Protein AF-A0A847D882-F1 (afdb_monomer)

Secondary structure (DSSP, 8-state):
----------------------EEEEEEEEEEETTEEEEEEPSSEE--TT-EEEEEEEPTTS-EEEEEEEEEEEEETTEEEEEEEEESS---TT-EEEEEESSPEE-----------------S----HHHHHHHHHHHHH-SSHHHHHHHHHHHHHHSTT-HHHHHHHHHHHHHHTTS-TT-HHHHHHHHHHHHHHHHT--TTHHHHHHHHHHH-S-HHHHHHHHHHHHH--

Foldseek 3Di:
DDDDDDDPDPPPPPPPPPPLPFDKWKWWFADADPLKTKTQTDDQWEADFQWKKWWWDADPVGDTDTFAIWTFHDDDQRITITHGDTGNDRDDGGIMMIIGHSDIDGRDDPDDDDDDDDDDDDDDDDDPCVSNVVCLLCQCVDPDLQSLLVSLVVCCVPVQLPPVLLVSLLVSLVVQLADDLVDPSSLNSNLSSLSSNLRNLDLVCLVVLVVSLVRGPHPSNNVSSVVSSVSND

Radius of gyration: 27.68 Å; Cα contacts (8 Å, |Δi|>4): 397; chains: 1; bounding box: 75×54×97 Å

Solvent-accessible surface area (backbone atoms only — not comparable to full-atom values): 13114 Å² total; per-residue (Å²): 143,83,86,83,81,82,80,80,81,78,82,76,81,78,76,80,77,76,78,77,66,62,42,78,41,47,28,33,26,70,40,68,56,96,72,24,37,30,30,42,45,48,81,66,52,24,69,45,69,69,26,43,33,37,39,34,48,73,45,99,89,67,51,71,43,80,30,34,36,24,33,27,69,42,68,60,71,53,36,36,32,26,40,70,72,47,68,83,53,83,83,56,65,74,26,47,29,42,31,52,18,74,67,60,39,72,56,72,77,83,75,91,74,90,85,90,80,93,78,82,93,73,82,84,88,78,77,78,54,70,68,59,50,53,53,36,53,50,22,47,69,39,89,48,34,61,49,18,28,52,22,29,54,50,42,47,70,75,48,61,42,36,64,70,62,26,51,51,30,50,58,49,32,70,76,41,56,79,52,63,70,85,40,68,46,43,41,48,21,43,27,36,26,29,48,33,44,30,52,30,64,49,53,82,50,30,67,53,28,50,51,48,37,72,65,33,88,32,70,64,39,22,52,34,16,49,54,24,31,67,66,34,119

Structure (mmCIF, N/CA/C/O backbone):
data_AF-A0A847D882-F1
#
_entry.id   AF-A0A847D882-F1
#
loop_
_atom_site.group_PDB
_atom_site.id
_atom_site.type_symbol
_atom_site.label_atom_id
_atom_site.label_alt_id
_atom_site.label_comp_id
_atom_site.label_asym_id
_atom_site.label_entity_id
_atom_site.label_seq_id
_atom_site.pdbx_PDB_ins_code
_atom_site.Cartn_x
_atom_site.Cartn_y
_atom_site.Cartn_z
_atom_site.occupancy
_atom_site.B_iso_or_equiv
_atom_site.auth_seq_id
_atom_site.auth_comp_id
_atom_site.auth_asym_id
_atom_site.auth_atom_id
_atom_site.pdbx_PDB_model_num
ATOM 1 N N . MET A 1 1 ? 53.212 -37.273 -72.648 1.00 48.16 1 MET A N 1
ATOM 2 C CA . MET A 1 1 ? 53.705 -36.978 -71.283 1.00 48.16 1 MET A CA 1
ATOM 3 C C . MET A 1 1 ? 53.492 -35.506 -70.965 1.00 48.16 1 MET A C 1
ATOM 5 O O . MET A 1 1 ? 54.121 -34.687 -71.619 1.00 48.16 1 MET A O 1
ATOM 9 N N . LYS A 1 2 ? 52.621 -35.209 -69.989 1.00 42.31 2 LYS A N 1
ATOM 10 C CA . LYS A 1 2 ? 52.715 -34.164 -68.941 1.00 42.31 2 LYS A CA 1
ATOM 11 C C . LYS A 1 2 ? 51.296 -33.817 -68.470 1.00 42.31 2 LYS A C 1
ATOM 13 O O . LYS A 1 2 ? 50.580 -33.050 -69.098 1.00 42.31 2 LYS A O 1
ATOM 18 N N . SER A 1 3 ? 50.892 -34.474 -67.386 1.00 44.12 3 SER A N 1
ATOM 19 C CA . SER A 1 3 ? 49.630 -34.276 -66.674 1.00 44.12 3 SER A CA 1
ATOM 20 C C . SER A 1 3 ? 49.670 -32.970 -65.876 1.00 44.12 3 SER A C 1
ATOM 22 O O . SER A 1 3 ? 50.481 -32.844 -64.955 1.00 44.12 3 SER A O 1
ATOM 24 N N . LEU A 1 4 ? 48.792 -32.025 -66.203 1.00 49.50 4 LEU A N 1
ATOM 25 C CA . LEU A 1 4 ? 48.602 -30.788 -65.452 1.00 49.50 4 LEU A CA 1
ATOM 26 C C . LEU A 1 4 ? 47.596 -31.061 -64.324 1.00 49.50 4 LEU A C 1
ATOM 28 O O . LEU A 1 4 ? 46.397 -31.187 -64.556 1.00 49.50 4 LEU A O 1
ATOM 32 N N . LYS A 1 5 ? 48.102 -31.246 -63.102 1.00 54.62 5 LYS A N 1
ATOM 33 C CA . LYS A 1 5 ? 47.276 -31.427 -61.904 1.00 54.62 5 LYS A CA 1
ATOM 34 C C . LYS A 1 5 ? 46.703 -30.065 -61.508 1.00 54.62 5 LYS A C 1
ATOM 36 O O . LYS A 1 5 ? 47.429 -29.216 -61.001 1.00 54.62 5 LYS A O 1
ATOM 41 N N . CYS A 1 6 ? 45.417 -29.862 -61.781 1.00 52.41 6 CYS A N 1
ATOM 42 C CA . CYS A 1 6 ? 44.669 -28.685 -61.358 1.00 52.41 6 CYS A CA 1
ATOM 43 C C . CYS A 1 6 ? 44.404 -28.792 -59.848 1.00 52.41 6 CYS A C 1
ATOM 45 O O . CYS A 1 6 ? 43.616 -29.621 -59.398 1.00 52.41 6 CYS A O 1
ATOM 47 N N . LEU A 1 7 ? 45.141 -28.003 -59.069 1.00 55.31 7 LEU A N 1
ATOM 48 C CA . LEU A 1 7 ? 45.045 -27.909 -57.617 1.00 55.31 7 LEU A CA 1
ATOM 49 C C . LEU A 1 7 ? 43.779 -27.110 -57.257 1.00 55.31 7 LEU A C 1
ATOM 51 O O . LEU A 1 7 ? 43.768 -25.886 -57.349 1.00 55.31 7 LEU A O 1
ATOM 55 N N . ILE A 1 8 ? 42.702 -27.801 -56.880 1.00 52.22 8 ILE A N 1
ATOM 56 C CA . ILE A 1 8 ? 41.490 -27.178 -56.333 1.00 52.22 8 ILE A CA 1
ATOM 57 C C . ILE A 1 8 ? 41.784 -26.811 -54.874 1.00 52.22 8 ILE A C 1
ATOM 59 O O . ILE A 1 8 ? 41.806 -27.671 -53.996 1.00 52.22 8 ILE A O 1
ATOM 63 N N . ILE A 1 9 ? 42.052 -25.530 -54.626 1.00 55.84 9 ILE A N 1
ATOM 64 C CA . ILE A 1 9 ? 42.158 -24.965 -53.278 1.00 55.84 9 ILE A CA 1
ATOM 65 C C . ILE A 1 9 ? 40.730 -24.788 -52.754 1.00 55.84 9 ILE A C 1
ATOM 67 O O . ILE A 1 9 ? 40.023 -23.855 -53.127 1.00 55.84 9 ILE A O 1
ATOM 71 N N . PHE A 1 10 ? 40.293 -25.725 -51.914 1.00 48.22 10 PHE A N 1
ATOM 72 C CA . PHE A 1 10 ? 39.041 -25.637 -51.170 1.00 48.22 10 PHE A CA 1
ATOM 73 C C . PHE A 1 10 ? 39.239 -24.613 -50.041 1.00 48.22 10 PHE A C 1
ATOM 75 O O . PHE A 1 10 ? 39.847 -24.913 -49.014 1.00 48.22 10 PHE A O 1
ATOM 82 N N . PHE A 1 11 ? 38.793 -23.374 -50.258 1.00 47.28 11 PHE A N 1
ATOM 83 C CA . PHE A 1 11 ? 38.799 -22.327 -49.235 1.00 47.28 11 PHE A CA 1
ATOM 84 C C . PHE A 1 11 ? 37.707 -22.659 -48.209 1.00 47.28 11 PHE A C 1
ATOM 86 O O . PHE A 1 11 ? 36.534 -22.328 -48.378 1.00 47.28 11 PHE A O 1
ATOM 93 N N . LEU A 1 12 ? 38.088 -23.410 -47.177 1.00 49.41 12 LEU A N 1
ATOM 94 C CA . LEU A 1 12 ? 37.226 -23.784 -46.065 1.00 49.41 12 LEU A CA 1
ATOM 95 C C . LEU A 1 12 ? 36.987 -22.529 -45.208 1.00 49.41 12 LEU A C 1
ATOM 97 O O . LEU A 1 12 ? 37.806 -22.180 -44.360 1.00 49.41 12 LEU A O 1
ATOM 101 N N . PHE A 1 13 ? 35.891 -21.812 -45.468 1.00 48.56 13 PHE A N 1
ATOM 102 C CA . PHE A 1 13 ? 35.412 -20.737 -44.599 1.00 48.56 13 PHE A CA 1
ATOM 103 C C . PHE A 1 13 ? 35.004 -21.348 -43.254 1.00 48.56 13 PHE A C 1
ATOM 105 O O . PHE A 1 13 ? 33.888 -21.831 -43.081 1.00 48.56 13 PHE A O 1
ATOM 112 N N . PHE A 1 14 ? 35.935 -21.356 -42.301 1.00 45.00 14 PHE A N 1
ATOM 113 C CA . PHE A 1 14 ? 35.653 -21.686 -40.911 1.00 45.00 14 PHE A CA 1
ATOM 114 C C . PHE A 1 14 ? 34.941 -20.479 -40.295 1.00 45.00 14 PHE A C 1
ATOM 116 O O . PHE A 1 14 ? 35.567 -19.552 -39.782 1.00 45.00 14 PHE A O 1
ATOM 123 N N . THR A 1 15 ? 33.615 -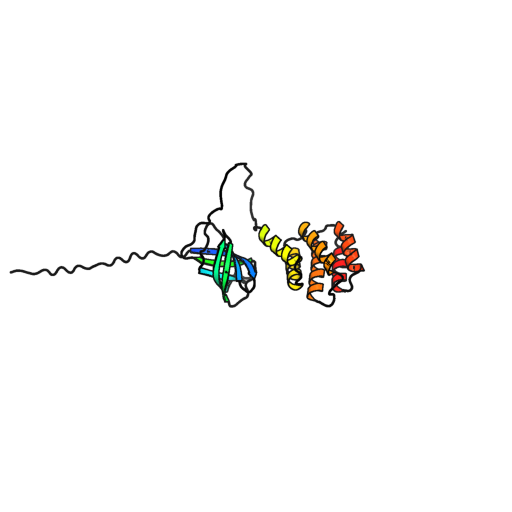20.435 -40.423 1.00 45.56 15 THR A N 1
ATOM 124 C CA . THR A 1 15 ? 32.792 -19.480 -39.682 1.00 45.56 15 THR A CA 1
ATOM 125 C C . THR A 1 15 ? 32.894 -19.841 -38.207 1.00 45.56 15 THR A C 1
ATOM 127 O O . THR A 1 15 ? 32.289 -20.810 -37.751 1.00 45.56 15 THR A O 1
ATOM 130 N N . ILE A 1 16 ? 33.699 -19.086 -37.462 1.00 58.22 16 ILE A N 1
ATOM 131 C CA . ILE A 1 16 ? 33.716 -19.142 -36.003 1.00 58.22 16 ILE A CA 1
ATOM 132 C C . ILE A 1 16 ? 32.374 -18.560 -35.549 1.00 58.22 16 ILE A C 1
ATOM 134 O O . ILE A 1 16 ? 32.215 -17.347 -35.453 1.00 58.22 16 ILE A O 1
ATOM 138 N N . SER A 1 17 ? 31.376 -19.418 -35.334 1.00 50.06 17 SER A N 1
ATOM 139 C CA . SER A 1 17 ? 30.144 -19.030 -34.653 1.00 50.06 17 SER A CA 1
ATOM 140 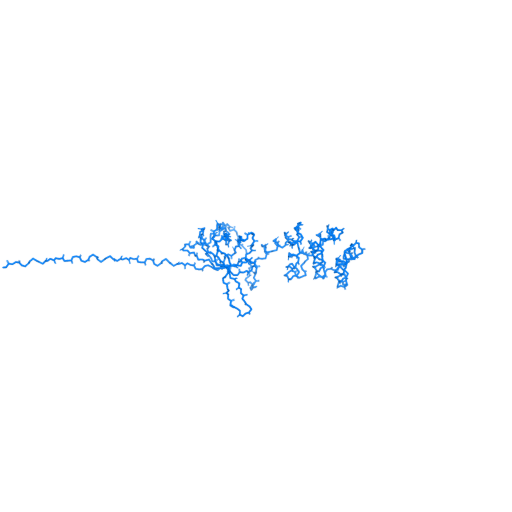C C . SER A 1 17 ? 30.495 -18.722 -33.201 1.00 50.06 17 SER A C 1
ATOM 142 O O . SER A 1 17 ? 30.599 -19.622 -32.370 1.00 50.06 17 SER A O 1
ATOM 144 N N . THR A 1 18 ? 30.704 -17.447 -32.881 1.00 53.31 18 THR A N 1
ATOM 145 C CA . THR A 1 18 ? 30.668 -16.988 -31.495 1.00 53.31 18 THR A CA 1
ATOM 146 C C . THR A 1 18 ? 29.226 -17.129 -31.029 1.00 53.31 18 THR A C 1
ATOM 148 O O . THR A 1 18 ? 28.364 -16.349 -31.433 1.00 53.31 18 THR A O 1
ATOM 151 N N . ALA A 1 19 ? 28.935 -18.167 -30.246 1.00 54.09 19 ALA A N 1
ATOM 152 C CA . ALA A 1 19 ? 27.651 -18.283 -29.577 1.00 54.09 19 ALA A CA 1
ATOM 153 C C . ALA A 1 19 ? 27.515 -17.086 -28.625 1.00 54.09 19 ALA A C 1
ATOM 155 O O . ALA A 1 19 ? 28.165 -17.039 -27.583 1.00 54.09 19 ALA A O 1
ATOM 156 N N . VAL A 1 20 ? 26.721 -16.091 -29.024 1.00 52.94 20 VAL A N 1
ATOM 157 C CA . VAL A 1 20 ? 26.307 -14.995 -28.148 1.00 52.94 20 VAL A CA 1
ATOM 158 C C . VAL A 1 20 ? 25.404 -15.631 -27.099 1.00 52.94 20 VAL A C 1
ATOM 160 O O . VAL A 1 20 ? 24.266 -16.002 -27.383 1.00 52.94 20 VAL A O 1
ATOM 163 N N . THR A 1 21 ? 25.935 -15.867 -25.902 1.00 59.31 21 THR A N 1
ATOM 164 C CA . THR A 1 21 ? 25.141 -16.392 -24.793 1.00 59.31 21 THR A CA 1
ATOM 165 C C . THR A 1 21 ? 24.287 -15.254 -24.256 1.00 59.31 21 THR A C 1
ATOM 167 O O . THR A 1 21 ? 24.739 -14.495 -23.401 1.00 59.31 21 THR A O 1
ATOM 170 N N . ALA A 1 22 ? 23.067 -15.116 -24.775 1.00 73.69 22 ALA A N 1
ATOM 171 C CA . ALA A 1 22 ? 22.067 -14.250 -24.169 1.00 73.69 22 ALA A CA 1
ATOM 172 C C . ALA A 1 22 ? 21.871 -14.683 -22.708 1.00 73.69 22 ALA A C 1
ATOM 174 O O . ALA A 1 22 ? 21.531 -15.835 -22.424 1.00 73.69 22 ALA A O 1
ATOM 175 N N . ALA A 1 23 ? 22.135 -13.775 -21.776 1.00 85.19 23 ALA A N 1
ATOM 176 C CA . ALA A 1 23 ? 21.928 -14.008 -20.363 1.00 85.19 23 ALA A CA 1
ATOM 177 C C . ALA A 1 23 ? 20.490 -13.649 -19.996 1.00 85.19 23 ALA A C 1
ATOM 179 O O . ALA A 1 23 ? 19.997 -12.567 -20.324 1.00 85.19 23 ALA A O 1
ATOM 180 N N . GLN A 1 24 ? 19.829 -14.553 -19.277 1.00 91.69 24 GLN A N 1
ATOM 181 C CA . GLN A 1 24 ? 18.553 -14.258 -18.641 1.00 91.69 24 GLN A CA 1
ATOM 182 C C . GLN A 1 24 ? 18.807 -13.759 -17.223 1.00 91.69 24 GLN A C 1
ATOM 184 O O . GLN A 1 24 ? 19.308 -14.496 -16.373 1.00 91.69 24 GLN A O 1
ATOM 189 N N . LEU A 1 25 ? 18.456 -12.503 -16.971 1.00 93.06 25 LEU A N 1
ATOM 190 C CA . LEU A 1 25 ? 18.499 -11.910 -15.640 1.00 93.06 25 LEU A CA 1
ATOM 191 C C . LEU A 1 25 ? 17.099 -11.980 -15.037 1.00 93.06 25 LEU A C 1
ATOM 193 O O . LEU A 1 25 ? 16.108 -11.727 -15.718 1.00 93.06 25 LEU A O 1
ATOM 197 N N . SER A 1 26 ? 17.006 -12.334 -13.761 1.00 94.25 26 SER A N 1
ATOM 198 C CA . SER A 1 26 ? 15.736 -12.295 -13.033 1.00 94.25 26 SER A CA 1
ATOM 199 C C . SER A 1 26 ? 15.617 -10.986 -12.266 1.00 94.25 26 SER A C 1
ATOM 201 O O . SER A 1 26 ? 16.618 -10.352 -11.937 1.00 94.25 26 SER A O 1
ATOM 203 N N . GLY A 1 27 ? 14.391 -10.569 -11.995 1.00 94.56 27 GLY A N 1
ATOM 204 C CA . GLY A 1 27 ? 14.126 -9.430 -11.140 1.00 94.56 27 GLY A CA 1
ATOM 205 C C . GLY A 1 27 ? 12.687 -9.389 -10.658 1.00 94.56 27 GLY A C 1
ATOM 206 O O . GLY A 1 27 ? 11.858 -10.239 -10.993 1.00 94.56 27 GLY A O 1
ATOM 207 N N . THR A 1 28 ? 12.390 -8.360 -9.875 1.00 93.06 28 THR A N 1
ATOM 208 C CA . THR A 1 28 ? 11.054 -8.103 -9.334 1.00 93.06 28 THR A CA 1
ATOM 209 C C . THR A 1 28 ? 10.626 -6.674 -9.635 1.00 93.06 28 THR A C 1
ATOM 211 O O . THR A 1 28 ? 11.395 -5.734 -9.423 1.00 93.06 28 THR A O 1
ATOM 214 N N . VAL A 1 29 ? 9.388 -6.496 -10.096 1.00 93.25 29 VAL A N 1
ATOM 215 C CA . VAL A 1 29 ? 8.782 -5.175 -10.308 1.00 93.25 29 VAL A CA 1
ATOM 216 C C . VAL A 1 29 ? 8.622 -4.474 -8.958 1.00 93.25 29 VAL A C 1
ATOM 218 O O . VAL A 1 29 ? 7.884 -4.937 -8.090 1.00 93.25 29 VAL A O 1
ATOM 221 N N . THR A 1 30 ? 9.297 -3.345 -8.768 1.00 80.75 30 THR A N 1
ATOM 222 C CA . THR A 1 30 ? 9.257 -2.551 -7.531 1.00 80.75 30 THR A CA 1
ATOM 223 C C . THR A 1 30 ? 8.360 -1.328 -7.646 1.00 80.75 30 THR A C 1
ATOM 225 O O . THR A 1 30 ? 7.783 -0.910 -6.647 1.00 80.75 30 THR A O 1
ATOM 228 N N . ASN A 1 31 ? 8.185 -0.775 -8.848 1.00 79.44 31 ASN A N 1
ATOM 229 C CA . ASN A 1 31 ? 7.300 0.360 -9.088 1.00 79.44 31 ASN A CA 1
ATOM 230 C C . ASN A 1 31 ? 6.595 0.237 -10.441 1.00 79.44 31 ASN A C 1
ATOM 232 O O . ASN A 1 31 ? 7.142 -0.352 -11.370 1.00 79.44 31 ASN A O 1
ATOM 236 N N . VAL A 1 32 ? 5.397 0.815 -10.531 1.00 87.75 32 VAL A N 1
ATOM 237 C CA . VAL A 1 32 ? 4.621 0.930 -11.766 1.00 87.75 32 VAL A CA 1
ATOM 238 C C . VAL A 1 32 ? 4.045 2.342 -11.847 1.00 87.75 32 VAL A C 1
ATOM 240 O O . VAL A 1 32 ? 3.336 2.771 -10.934 1.00 87.75 32 VAL A O 1
ATOM 243 N N . SER A 1 33 ? 4.302 3.046 -12.948 1.00 83.88 33 SER A N 1
ATOM 244 C CA . SER A 1 33 ? 3.775 4.386 -13.220 1.00 83.88 33 SER A CA 1
ATOM 245 C C . SER A 1 33 ? 3.439 4.512 -14.700 1.00 83.88 33 SER A C 1
ATOM 247 O O . SER A 1 33 ? 4.318 4.381 -15.537 1.00 83.88 33 SER A O 1
ATOM 249 N N . ASN A 1 34 ? 2.171 4.761 -15.044 1.00 87.12 34 ASN A N 1
ATOM 250 C CA . ASN A 1 34 ? 1.723 4.876 -16.442 1.00 87.12 34 ASN A CA 1
ATOM 251 C C . ASN A 1 34 ? 2.170 3.702 -17.343 1.00 87.12 34 ASN A C 1
ATOM 253 O O . ASN A 1 34 ? 2.535 3.919 -18.490 1.00 87.12 34 ASN A O 1
ATOM 257 N N . LEU A 1 35 ? 2.131 2.469 -16.818 1.00 83.50 35 LEU A N 1
ATOM 258 C CA . LEU A 1 35 ? 2.644 1.233 -17.442 1.00 83.50 35 LEU A CA 1
ATOM 259 C C . LEU A 1 35 ? 4.169 1.119 -17.544 1.00 83.50 35 LEU A C 1
ATOM 261 O O . LEU A 1 35 ? 4.646 0.014 -17.791 1.00 83.50 35 LEU A O 1
ATOM 265 N N . ASP A 1 36 ? 4.930 2.182 -17.298 1.00 88.50 36 ASP A N 1
ATOM 266 C CA . ASP A 1 36 ? 6.370 2.070 -17.090 1.00 88.50 36 ASP A CA 1
ATOM 267 C C . ASP A 1 36 ? 6.639 1.357 -15.767 1.00 88.50 36 ASP A C 1
ATOM 269 O O . ASP A 1 36 ? 5.879 1.481 -14.796 1.00 88.50 36 ASP A O 1
ATOM 273 N N . VAL A 1 37 ? 7.730 0.601 -15.730 1.00 93.12 37 VAL A N 1
ATOM 274 C CA . VAL A 1 37 ? 8.091 -0.209 -14.574 1.00 93.12 37 VAL A CA 1
ATOM 275 C C . VAL A 1 37 ? 9.503 0.085 -14.110 1.00 93.12 37 VAL A C 1
ATOM 277 O O . VAL A 1 37 ? 10.419 0.314 -14.900 1.00 93.12 37 VAL A O 1
ATOM 280 N N . THR A 1 38 ? 9.680 0.003 -12.800 1.00 91.06 38 THR A N 1
ATOM 281 C CA . THR A 1 38 ? 10.994 -0.083 -12.173 1.00 91.06 38 THR A CA 1
ATOM 282 C C . THR A 1 38 ? 11.164 -1.496 -11.650 1.00 91.06 38 THR A C 1
ATOM 284 O O . THR A 1 38 ? 10.258 -2.047 -11.024 1.00 91.06 38 THR A O 1
ATOM 287 N N . ILE A 1 39 ? 12.324 -2.084 -11.906 1.00 94.88 39 ILE A N 1
ATOM 288 C CA . ILE A 1 39 ? 12.661 -3.465 -11.589 1.00 94.88 39 ILE A CA 1
ATOM 289 C C . ILE A 1 39 ? 13.913 -3.471 -10.725 1.00 94.88 39 ILE A C 1
ATOM 291 O O . ILE A 1 39 ? 14.898 -2.806 -11.049 1.00 94.88 39 ILE A O 1
ATOM 295 N N . LYS A 1 40 ? 13.896 -4.270 -9.662 1.00 92.94 40 LYS A N 1
ATOM 296 C CA . LYS A 1 40 ? 15.113 -4.673 -8.961 1.00 92.94 40 LYS A CA 1
ATOM 297 C C . LYS A 1 40 ? 15.624 -5.957 -9.601 1.00 92.94 40 LYS A C 1
ATOM 299 O O . LYS A 1 40 ? 14.912 -6.956 -9.599 1.00 92.94 40 LYS A O 1
ATOM 304 N N . VAL A 1 41 ? 16.817 -5.895 -10.176 1.00 92.31 41 VAL A N 1
ATOM 305 C CA . VAL A 1 41 ? 17.502 -7.010 -10.836 1.00 92.31 41 VAL A CA 1
ATOM 306 C C . VAL A 1 41 ? 18.236 -7.833 -9.779 1.00 92.31 41 VAL A C 1
ATOM 308 O O . VAL A 1 41 ? 18.924 -7.279 -8.916 1.00 92.31 41 VAL A O 1
ATOM 311 N N . ASP A 1 42 ? 18.079 -9.150 -9.844 1.00 89.44 42 ASP A N 1
ATOM 312 C CA . ASP A 1 42 ? 18.711 -10.103 -8.943 1.00 89.44 42 ASP A CA 1
ATOM 313 C C . ASP A 1 42 ? 20.090 -10.537 -9.467 1.00 89.44 42 ASP A C 1
ATOM 315 O O . ASP A 1 42 ? 20.328 -10.634 -10.672 1.00 89.44 42 ASP A O 1
ATOM 319 N N . GLY A 1 43 ? 21.002 -10.863 -8.548 1.00 87.44 43 GLY A N 1
ATOM 320 C CA . GLY A 1 43 ? 22.343 -11.353 -8.876 1.00 87.44 43 GLY A CA 1
ATOM 321 C C . GLY A 1 43 ? 23.399 -10.254 -9.043 1.00 87.44 43 GLY A C 1
ATOM 322 O O . GLY A 1 43 ? 23.221 -9.114 -8.624 1.00 87.44 43 GLY A O 1
ATOM 323 N N . GLY A 1 44 ? 24.558 -10.634 -9.593 1.00 84.62 44 GLY A N 1
ATOM 324 C CA . GLY A 1 44 ? 25.722 -9.746 -9.758 1.00 84.62 44 GLY A CA 1
ATOM 325 C C . GLY A 1 44 ? 25.834 -9.083 -11.133 1.00 84.62 44 GLY A C 1
ATOM 326 O O . GLY A 1 44 ? 26.779 -8.331 -11.375 1.00 84.62 44 GLY A O 1
ATOM 327 N N . LEU A 1 45 ? 24.898 -9.380 -12.034 1.00 89.38 45 LEU A N 1
ATOM 328 C CA . LEU A 1 45 ? 24.853 -8.855 -13.392 1.00 89.38 45 LEU A CA 1
ATOM 329 C C . LEU A 1 45 ? 23.701 -7.863 -13.531 1.00 89.38 45 LEU A C 1
ATOM 331 O O . LEU A 1 45 ? 22.648 -8.030 -12.919 1.00 89.38 45 LEU A O 1
ATOM 335 N N . VAL A 1 46 ? 23.906 -6.841 -14.352 1.00 92.81 46 VAL A N 1
ATOM 336 C CA . VAL A 1 46 ? 22.924 -5.800 -14.642 1.00 92.81 46 VAL A CA 1
ATOM 337 C C . VAL A 1 46 ? 22.675 -5.739 -16.150 1.00 92.81 46 VAL A C 1
ATOM 339 O O . VAL A 1 46 ? 23.606 -5.973 -16.928 1.00 92.81 46 VAL A O 1
ATOM 342 N N . PRO A 1 47 ? 21.437 -5.451 -16.581 1.00 95.06 47 PRO A N 1
ATOM 343 C CA . PRO A 1 47 ? 21.125 -5.299 -17.994 1.00 95.06 47 PRO A CA 1
ATOM 344 C C . PRO A 1 47 ? 21.739 -4.016 -18.555 1.00 95.06 47 PRO A C 1
ATOM 346 O O . PRO A 1 47 ? 22.248 -3.163 -17.821 1.00 95.06 47 PRO A O 1
ATOM 349 N N . VAL A 1 48 ? 21.631 -3.847 -19.866 1.00 94.12 48 VAL A N 1
ATOM 350 C CA . VAL A 1 48 ? 21.963 -2.613 -20.572 1.00 94.12 48 VAL A CA 1
ATOM 351 C C . VAL A 1 48 ? 20.704 -1.962 -21.140 1.00 94.12 48 VAL A C 1
ATOM 353 O O . VAL A 1 48 ? 19.651 -2.580 -21.302 1.00 94.12 48 VAL A O 1
ATOM 356 N N . LYS A 1 49 ? 20.797 -0.663 -21.433 1.00 93.94 49 LYS A N 1
ATOM 357 C CA . LYS A 1 49 ? 19.720 0.064 -22.109 1.00 93.94 49 LYS A CA 1
ATOM 358 C C . LYS A 1 49 ? 19.423 -0.590 -23.463 1.00 93.94 49 LYS A C 1
ATOM 360 O O . LYS A 1 49 ? 20.338 -0.795 -24.253 1.00 93.94 49 LYS A O 1
ATOM 365 N N . GLY A 1 50 ? 18.146 -0.833 -23.742 1.00 91.94 50 GLY A N 1
ATOM 366 C CA . GLY A 1 50 ? 17.674 -1.509 -24.952 1.00 91.94 50 GLY A CA 1
ATOM 367 C C . GLY A 1 50 ? 17.334 -2.987 -24.754 1.00 91.94 50 GLY A C 1
ATOM 368 O O . GLY A 1 50 ? 16.648 -3.546 -25.607 1.00 91.94 50 GLY A O 1
ATOM 369 N N . ASP A 1 51 ? 17.739 -3.596 -23.635 1.00 96.00 51 ASP A N 1
ATOM 370 C CA . ASP A 1 51 ? 17.375 -4.979 -23.321 1.00 96.00 51 ASP A CA 1
ATOM 371 C C . ASP A 1 51 ? 15.857 -5.149 -23.186 1.00 96.00 51 ASP A C 1
ATOM 373 O O . ASP A 1 51 ? 15.125 -4.216 -22.835 1.00 96.00 51 ASP A O 1
ATOM 377 N N . THR A 1 52 ? 15.381 -6.364 -23.460 1.00 96.00 52 THR A N 1
ATOM 378 C CA . THR A 1 52 ? 13.952 -6.687 -23.380 1.00 96.00 52 THR A CA 1
ATOM 379 C C . THR A 1 52 ? 13.619 -7.272 -22.018 1.00 96.00 52 THR A C 1
ATOM 381 O O . THR A 1 52 ? 14.275 -8.200 -21.551 1.00 96.00 52 THR A O 1
ATOM 384 N N . LEU A 1 53 ? 12.567 -6.746 -21.407 1.00 96.75 53 LEU A N 1
ATOM 385 C CA . LEU A 1 53 ? 11.987 -7.199 -20.155 1.00 96.75 53 LEU A CA 1
ATOM 386 C C . LEU A 1 53 ? 10.637 -7.861 -20.423 1.00 96.75 53 LEU A C 1
ATOM 388 O O . LEU A 1 53 ? 9.790 -7.279 -21.092 1.00 96.75 53 LEU A O 1
ATOM 392 N N . GLU A 1 54 ? 10.399 -9.015 -19.818 1.00 96.62 54 GLU A N 1
ATOM 393 C CA . GLU A 1 54 ? 9.101 -9.678 -19.777 1.00 96.62 54 GLU A CA 1
ATOM 394 C C . GLU A 1 54 ? 8.616 -9.787 -18.327 1.00 96.62 54 GLU A C 1
ATOM 396 O O . GLU A 1 54 ? 9.388 -10.139 -17.430 1.00 96.62 54 GLU A O 1
ATOM 401 N N . ILE A 1 55 ? 7.348 -9.452 -18.079 1.00 95.31 55 ILE A N 1
ATOM 402 C CA . ILE A 1 55 ? 6.744 -9.495 -16.738 1.00 95.31 55 ILE A CA 1
ATOM 403 C C . ILE A 1 55 ? 5.717 -10.617 -16.692 1.00 95.31 55 ILE A C 1
ATOM 405 O O . ILE A 1 55 ? 4.928 -10.787 -17.622 1.00 95.31 55 ILE A O 1
ATOM 409 N N . PHE A 1 56 ? 5.705 -11.352 -15.582 1.00 91.06 56 PHE A N 1
ATOM 410 C CA . PHE A 1 56 ? 4.864 -12.524 -15.397 1.00 91.06 56 PHE A CA 1
ATOM 411 C C . PHE A 1 56 ? 3.872 -12.345 -14.247 1.00 91.06 56 PHE A C 1
ATOM 413 O O . PHE A 1 56 ? 4.189 -11.809 -13.182 1.00 91.06 56 PHE A O 1
ATOM 420 N N . PHE A 1 57 ? 2.666 -12.863 -14.451 1.00 84.06 57 PHE A N 1
ATOM 421 C CA . PHE A 1 57 ? 1.665 -13.080 -13.418 1.00 84.06 57 PHE A CA 1
ATOM 422 C C . PHE A 1 57 ? 1.691 -14.543 -12.975 1.00 84.06 57 PHE A C 1
ATOM 424 O O . PHE A 1 57 ? 1.612 -15.435 -13.815 1.00 84.06 57 PHE A O 1
ATOM 431 N N . THR A 1 58 ? 1.786 -14.787 -11.668 1.00 83.94 58 THR A N 1
ATOM 432 C CA . THR A 1 58 ? 1.769 -16.143 -11.105 1.00 83.94 58 THR A CA 1
ATOM 433 C C . THR A 1 58 ? 0.352 -16.529 -10.693 1.00 83.94 58 THR A C 1
ATOM 435 O O . THR A 1 58 ? -0.286 -15.830 -9.902 1.00 83.94 5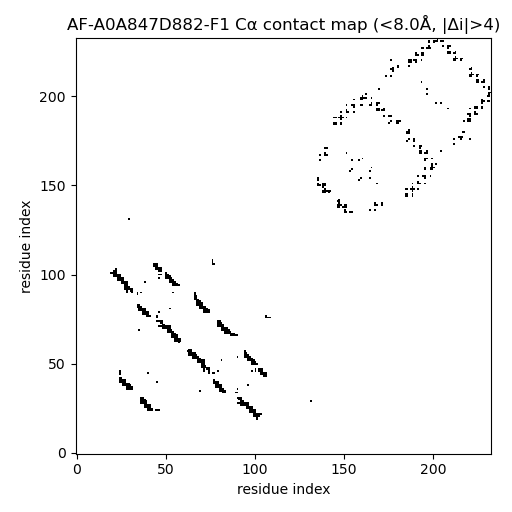8 THR A O 1
ATOM 438 N N . LEU A 1 59 ? -0.136 -17.641 -11.234 1.00 77.25 59 LEU A N 1
ATOM 439 C CA . LEU A 1 59 ? -1.423 -18.240 -10.907 1.00 77.25 59 LEU A CA 1
ATOM 440 C C . LEU A 1 59 ? -1.347 -19.021 -9.577 1.00 77.25 59 LEU A C 1
ATOM 442 O O . LEU A 1 59 ? -0.256 -19.386 -9.135 1.00 77.25 59 LEU A O 1
ATOM 446 N N . PRO A 1 60 ? -2.484 -19.286 -8.901 1.00 74.62 60 PRO A N 1
ATOM 447 C CA . PRO A 1 60 ? -2.500 -20.022 -7.631 1.00 74.62 60 PRO A CA 1
ATOM 448 C C . PRO A 1 60 ? -1.930 -21.448 -7.696 1.00 74.62 60 PRO A C 1
ATOM 450 O O . PRO A 1 60 ? -1.524 -21.984 -6.668 1.00 74.62 60 PRO A O 1
ATOM 453 N N . ASP A 1 61 ? -1.913 -22.059 -8.879 1.00 87.44 61 ASP A N 1
ATOM 454 C CA . ASP A 1 61 ? -1.309 -23.368 -9.162 1.00 87.44 61 ASP A CA 1
ATOM 455 C C . ASP A 1 61 ? 0.214 -23.301 -9.395 1.00 87.44 61 ASP A C 1
ATOM 457 O O . ASP A 1 61 ? 0.867 -24.337 -9.514 1.00 87.44 61 ASP A O 1
ATOM 461 N N . GLY A 1 62 ? 0.791 -22.094 -9.405 1.00 81.25 62 GLY A N 1
ATOM 462 C CA . GLY A 1 62 ? 2.212 -21.836 -9.612 1.00 81.25 62 GLY A CA 1
ATOM 463 C C . GLY A 1 62 ? 2.610 -21.577 -11.067 1.00 81.25 62 GLY A C 1
ATOM 464 O O . GLY A 1 62 ? 3.771 -21.237 -11.312 1.00 81.25 62 GLY A O 1
ATOM 465 N N . GLU A 1 63 ? 1.693 -21.681 -12.033 1.00 82.38 63 GLU A N 1
ATOM 466 C CA . GLU A 1 63 ? 1.991 -21.349 -13.428 1.00 82.38 63 GLU A CA 1
ATOM 467 C C . GLU A 1 63 ? 2.230 -19.842 -13.609 1.00 82.38 63 GLU A C 1
ATOM 469 O O . GLU A 1 63 ? 1.716 -19.006 -12.864 1.00 82.38 63 GLU A O 1
ATOM 474 N N . SER A 1 64 ? 3.052 -19.473 -14.594 1.00 86.19 64 SER A N 1
ATOM 475 C CA . SER A 1 64 ? 3.392 -18.075 -14.886 1.00 86.19 64 SER A CA 1
ATOM 476 C C . SER A 1 64 ? 2.906 -17.679 -16.276 1.00 86.19 64 SER A C 1
ATOM 478 O O . SER A 1 64 ? 3.283 -18.305 -17.263 1.00 86.19 64 SER A O 1
ATOM 480 N N . LEU A 1 65 ? 2.118 -16.608 -16.358 1.00 83.50 65 LEU A N 1
ATOM 481 C CA . LEU A 1 65 ? 1.618 -16.036 -17.606 1.00 83.50 65 LEU A CA 1
ATOM 482 C C . LEU A 1 65 ? 2.352 -14.730 -17.920 1.00 83.50 65 LEU A C 1
ATOM 484 O O . LEU A 1 65 ? 2.376 -13.831 -17.080 1.00 83.50 65 LEU A O 1
ATOM 488 N N . SER A 1 66 ? 2.911 -14.603 -19.124 1.00 91.81 66 SER A N 1
ATOM 489 C CA . SER A 1 66 ? 3.464 -13.330 -19.598 1.00 91.81 66 SER A CA 1
ATOM 490 C C . SER A 1 66 ? 2.350 -12.302 -19.800 1.00 91.81 66 SER A C 1
ATOM 492 O O . SER A 1 66 ? 1.339 -12.588 -20.446 1.00 91.81 66 SER A O 1
ATOM 494 N N . ILE A 1 67 ? 2.525 -11.107 -19.233 1.00 90.38 67 ILE A N 1
ATOM 495 C CA . ILE A 1 67 ? 1.556 -10.003 -19.335 1.00 90.38 67 ILE A CA 1
ATOM 496 C C . ILE A 1 67 ? 2.013 -8.877 -20.272 1.00 90.38 67 ILE A C 1
ATOM 498 O O . ILE A 1 67 ? 1.309 -7.873 -20.422 1.00 90.38 67 ILE A O 1
ATOM 502 N N . GLY A 1 68 ? 3.184 -9.022 -20.896 1.00 92.94 68 GLY A N 1
ATOM 503 C CA . GLY A 1 68 ? 3.727 -8.042 -21.829 1.00 92.94 68 GLY A CA 1
ATOM 504 C C . GLY A 1 68 ? 5.248 -8.024 -21.904 1.00 92.94 68 GLY A C 1
ATOM 505 O O . GLY A 1 68 ? 5.947 -8.725 -21.172 1.00 92.94 68 GLY A O 1
ATOM 506 N N . THR A 1 69 ? 5.744 -7.148 -22.771 1.00 95.12 69 THR A N 1
ATOM 507 C CA . THR A 1 69 ? 7.151 -6.824 -22.948 1.00 95.12 69 THR A CA 1
ATOM 508 C C . THR A 1 69 ? 7.406 -5.328 -22.759 1.00 95.12 69 THR A C 1
ATOM 510 O O . THR A 1 69 ? 6.614 -4.462 -23.143 1.00 95.12 69 THR A O 1
ATOM 513 N N . TRP A 1 70 ? 8.556 -5.022 -22.174 1.00 97.12 70 TRP A N 1
ATOM 514 C CA . TRP A 1 70 ? 9.073 -3.683 -21.927 1.00 97.12 70 TRP A CA 1
ATOM 515 C C . TRP A 1 70 ? 10.509 -3.590 -22.448 1.00 97.12 70 TRP A C 1
ATOM 517 O O . TRP A 1 70 ? 11.187 -4.602 -22.622 1.00 97.12 70 TRP A O 1
ATOM 527 N N . VAL A 1 71 ? 10.991 -2.372 -22.679 1.00 97.19 71 VAL A N 1
ATOM 528 C CA . VAL A 1 71 ? 12.380 -2.102 -23.079 1.00 97.19 71 VAL A CA 1
ATOM 529 C C . VAL A 1 71 ? 13.075 -1.328 -21.974 1.00 97.19 71 VAL A C 1
ATOM 531 O O . VAL A 1 71 ? 12.560 -0.301 -21.530 1.00 97.19 71 VAL A O 1
ATOM 534 N N . ILE A 1 72 ? 14.252 -1.791 -21.549 1.00 97.19 72 ILE A N 1
ATOM 535 C CA . ILE A 1 72 ? 15.061 -1.108 -20.536 1.00 97.19 72 ILE A CA 1
ATOM 536 C C . ILE A 1 72 ? 15.487 0.269 -21.061 1.00 97.19 72 ILE A C 1
ATOM 538 O O . ILE A 1 72 ? 16.195 0.382 -22.063 1.00 97.19 72 ILE A O 1
ATOM 542 N N . THR A 1 73 ? 15.087 1.332 -20.367 1.00 91.50 73 THR A N 1
ATOM 543 C CA . THR A 1 73 ? 15.384 2.727 -20.724 1.00 91.50 73 THR A CA 1
ATOM 544 C C . THR A 1 73 ? 16.556 3.294 -19.929 1.00 91.50 73 THR A C 1
ATOM 546 O O . THR A 1 73 ? 17.328 4.093 -20.470 1.00 91.50 73 THR A O 1
ATOM 549 N N . GLN A 1 74 ? 16.721 2.860 -18.677 1.00 88.94 74 GLN A N 1
ATOM 550 C CA . GLN A 1 74 ? 17.771 3.314 -17.767 1.00 88.94 74 GLN A CA 1
ATOM 551 C C . GLN A 1 74 ? 18.169 2.204 -16.788 1.00 88.94 74 GLN A C 1
ATOM 553 O O . GLN A 1 74 ? 17.318 1.447 -16.330 1.00 88.94 74 GLN A O 1
ATOM 558 N N . VAL A 1 75 ? 19.454 2.138 -16.430 1.00 90.25 75 VAL A N 1
ATOM 559 C CA . VAL A 1 75 ? 19.983 1.217 -15.412 1.00 90.25 75 VAL A CA 1
ATOM 560 C C . VAL A 1 75 ? 20.874 2.000 -14.449 1.00 90.25 75 VAL A C 1
ATOM 562 O O . VAL A 1 75 ? 21.787 2.700 -14.883 1.00 90.25 75 VAL A O 1
ATOM 565 N N . THR A 1 76 ? 20.603 1.885 -13.150 1.00 83.81 76 THR A N 1
ATOM 566 C CA . THR A 1 76 ? 21.366 2.515 -12.065 1.00 83.81 76 THR A CA 1
ATOM 567 C C . THR A 1 76 ? 21.609 1.475 -10.974 1.00 83.81 76 THR A C 1
ATOM 569 O O . THR A 1 76 ? 20.704 1.141 -10.209 1.00 83.81 76 THR A O 1
ATOM 572 N N .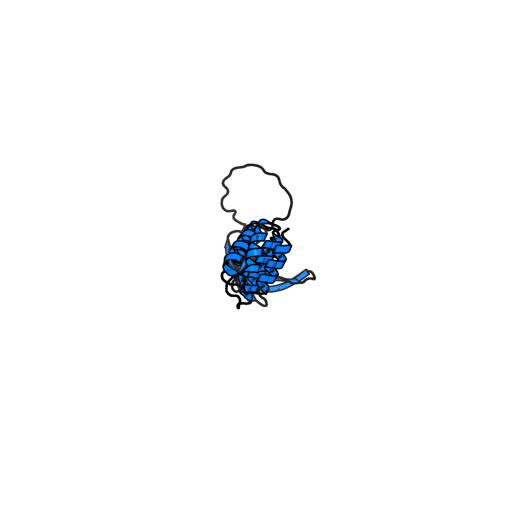 GLY A 1 77 ? 22.831 0.945 -10.890 1.00 87.00 77 GLY A N 1
ATOM 573 C CA . GLY A 1 77 ? 23.126 -0.171 -9.986 1.00 87.00 77 GLY A CA 1
ATOM 574 C C . GLY A 1 77 ? 22.289 -1.400 -10.346 1.00 87.00 77 GLY A C 1
ATOM 575 O O . GLY A 1 77 ? 22.262 -1.803 -11.503 1.00 87.00 77 GLY A O 1
ATOM 576 N N . ASN A 1 78 ? 21.577 -1.972 -9.375 1.00 91.19 78 ASN A N 1
ATOM 577 C CA . ASN A 1 78 ? 20.668 -3.106 -9.577 1.00 91.19 78 ASN A CA 1
ATOM 578 C C . ASN A 1 78 ? 19.230 -2.698 -9.932 1.00 91.19 78 ASN A C 1
ATOM 580 O O . ASN A 1 78 ? 18.337 -3.543 -9.925 1.00 91.19 78 ASN A O 1
ATOM 584 N N . ILE A 1 79 ? 18.984 -1.415 -10.191 1.00 90.00 79 ILE A N 1
ATOM 585 C CA . ILE A 1 79 ? 17.666 -0.914 -10.559 1.00 90.00 79 ILE A CA 1
ATOM 586 C C . ILE A 1 79 ? 17.643 -0.636 -12.054 1.00 90.00 79 ILE A C 1
ATOM 588 O O . ILE A 1 79 ? 18.453 0.139 -12.562 1.00 90.00 79 ILE A O 1
ATOM 592 N N . ALA A 1 80 ? 16.682 -1.233 -12.746 1.00 93.62 80 ALA A N 1
ATOM 593 C CA . ALA A 1 80 ? 16.403 -0.955 -14.144 1.00 93.62 80 ALA A CA 1
ATOM 594 C C . ALA A 1 80 ? 15.021 -0.307 -14.272 1.00 93.62 80 ALA A C 1
ATOM 596 O O . ALA A 1 80 ? 14.081 -0.680 -13.575 1.00 93.62 80 ALA A O 1
ATOM 597 N N . GLN A 1 81 ? 14.902 0.684 -15.145 1.00 91.75 81 GLN A N 1
ATOM 598 C CA . GLN A 1 81 ? 13.633 1.273 -15.556 1.00 91.75 81 GLN A CA 1
ATOM 599 C C . GLN A 1 81 ? 13.322 0.787 -16.961 1.00 91.75 81 GLN A C 1
ATOM 601 O O . GLN A 1 81 ? 14.232 0.667 -17.786 1.00 91.75 81 GLN A O 1
ATOM 606 N N . ALA A 1 82 ? 12.055 0.506 -17.231 1.00 96.75 82 ALA A N 1
ATOM 607 C CA . ALA A 1 82 ? 11.624 0.006 -18.519 1.00 96.75 82 ALA A CA 1
ATOM 608 C C . ALA A 1 82 ? 10.293 0.622 -18.936 1.00 96.75 82 ALA A C 1
ATOM 610 O O . ALA A 1 82 ? 9.392 0.791 -18.113 1.00 96.75 82 ALA A O 1
ATOM 611 N N . SER A 1 83 ? 10.172 0.908 -20.229 1.00 91.12 83 SER A N 1
ATOM 612 C CA . SER A 1 83 ? 8.947 1.438 -20.823 1.00 91.12 83 SER A CA 1
ATOM 613 C C . SER A 1 83 ? 8.238 0.389 -21.653 1.00 91.12 83 SER A C 1
ATOM 615 O O . SER A 1 83 ? 8.877 -0.485 -22.244 1.00 91.12 83 SER A O 1
ATOM 617 N N . VAL A 1 84 ? 6.908 0.457 -21.654 1.00 94.12 84 VAL A N 1
ATOM 618 C CA . VAL A 1 84 ? 6.063 -0.543 -22.312 1.00 94.12 84 VAL A CA 1
ATOM 619 C C . VAL A 1 84 ? 6.364 -0.605 -23.809 1.00 94.12 84 VAL A C 1
ATOM 621 O O . VAL A 1 84 ? 6.429 0.420 -24.489 1.00 94.12 84 VAL A O 1
ATOM 624 N N . LYS A 1 85 ? 6.560 -1.824 -24.317 1.00 91.56 85 LYS A N 1
ATOM 625 C CA . LYS A 1 85 ? 6.644 -2.111 -25.751 1.00 91.56 85 LYS A CA 1
ATOM 626 C C . LYS A 1 85 ? 5.321 -2.692 -26.231 1.00 91.56 85 LYS A C 1
ATOM 628 O O . LYS A 1 85 ? 4.701 -2.137 -27.130 1.00 91.56 85 LYS A O 1
ATOM 633 N N . GLU A 1 86 ? 4.875 -3.766 -25.588 1.00 86.56 86 GLU A N 1
ATOM 634 C CA . GLU A 1 86 ? 3.600 -4.436 -25.848 1.00 86.56 86 GLU A CA 1
ATOM 635 C C . GLU A 1 86 ? 3.043 -4.956 -24.524 1.00 86.56 86 GLU A C 1
ATOM 637 O O . GLU A 1 86 ? 3.791 -5.515 -23.730 1.00 86.56 86 GLU A O 1
ATOM 642 N N . ASN A 1 87 ? 1.748 -4.818 -24.256 1.00 90.31 87 ASN A N 1
ATOM 643 C CA . ASN A 1 87 ? 1.165 -5.383 -23.043 1.00 90.31 87 ASN A CA 1
ATOM 644 C C . ASN A 1 87 ? -0.222 -5.972 -23.281 1.00 90.31 87 ASN A C 1
ATOM 646 O O . ASN A 1 87 ? -1.041 -5.444 -24.028 1.00 90.31 87 ASN A O 1
ATOM 650 N N . THR A 1 88 ? -0.483 -7.077 -22.595 1.00 84.44 88 THR A N 1
ATOM 651 C CA . THR A 1 88 ? -1.798 -7.724 -22.521 1.00 84.44 88 THR A CA 1
ATOM 652 C C . THR A 1 88 ? -2.434 -7.526 -21.146 1.00 84.44 88 THR A C 1
ATOM 654 O O . THR A 1 88 ? -3.642 -7.701 -20.995 1.00 84.44 88 THR A O 1
ATOM 657 N N . GLY A 1 89 ? -1.643 -7.114 -20.147 1.00 78.12 89 GLY A N 1
ATOM 658 C CA . GLY A 1 89 ? -2.090 -6.817 -18.791 1.00 78.12 89 GLY A CA 1
ATOM 659 C C . GLY A 1 89 ? -1.448 -5.563 -18.197 1.00 78.12 89 GLY A C 1
ATOM 660 O O . GLY A 1 89 ? -0.569 -4.929 -18.785 1.00 78.12 89 GLY A O 1
ATOM 661 N N . ASN A 1 90 ? -1.911 -5.201 -17.000 1.00 85.31 90 ASN A N 1
ATOM 662 C CA . ASN A 1 90 ? -1.329 -4.116 -16.216 1.00 85.31 90 ASN A CA 1
ATOM 663 C C . ASN A 1 90 ? -0.288 -4.696 -15.252 1.00 85.31 90 ASN A C 1
ATOM 665 O O . ASN A 1 90 ? -0.642 -5.590 -14.475 1.00 85.31 90 ASN A O 1
ATOM 669 N N . PRO A 1 91 ? 0.960 -4.201 -15.261 1.00 90.69 91 PRO A N 1
ATOM 670 C CA . PRO A 1 91 ? 1.948 -4.644 -14.299 1.00 90.69 91 PRO A CA 1
ATOM 671 C C . PRO A 1 91 ? 1.557 -4.199 -12.887 1.00 90.69 91 PRO A C 1
ATOM 673 O O . PRO A 1 91 ? 0.951 -3.144 -12.682 1.00 90.69 91 PRO A O 1
ATOM 676 N N . VAL A 1 92 ? 1.916 -5.012 -11.901 1.00 86.56 92 VAL A N 1
ATOM 677 C CA . VAL A 1 92 ? 1.764 -4.723 -10.475 1.00 86.56 92 VAL A CA 1
ATOM 678 C C . VAL A 1 92 ? 3.071 -5.007 -9.751 1.00 86.56 92 VAL A C 1
ATOM 680 O O . VAL A 1 92 ? 3.882 -5.836 -10.164 1.00 86.56 92 VAL A O 1
ATOM 683 N N . THR A 1 93 ? 3.289 -4.298 -8.652 1.00 88.81 93 THR A N 1
ATOM 684 C CA . THR A 1 93 ? 4.483 -4.487 -7.833 1.00 88.81 93 THR A CA 1
ATOM 685 C C . THR A 1 93 ? 4.524 -5.896 -7.238 1.00 88.81 93 THR A C 1
ATOM 687 O O . THR A 1 93 ? 3.493 -6.500 -6.942 1.00 88.81 93 THR A O 1
ATOM 690 N N . GLY A 1 94 ? 5.732 -6.435 -7.084 1.00 82.44 94 GLY A N 1
ATOM 691 C CA . GLY A 1 94 ? 5.972 -7.806 -6.635 1.00 82.44 94 GLY A CA 1
ATOM 692 C C . GLY A 1 94 ? 5.920 -8.858 -7.745 1.00 82.44 94 GLY A C 1
ATOM 693 O O . GLY A 1 94 ? 6.214 -10.018 -7.474 1.00 82.44 94 GLY A O 1
ATOM 694 N N . GLN A 1 95 ? 5.579 -8.489 -8.984 1.00 88.44 95 GLN A N 1
ATOM 695 C CA . GLN A 1 95 ? 5.622 -9.428 -10.103 1.00 88.44 95 GLN A CA 1
ATOM 696 C C . GLN A 1 95 ? 7.048 -9.810 -10.478 1.00 88.44 95 GLN A C 1
ATOM 698 O O . GLN A 1 95 ? 7.967 -8.986 -10.443 1.00 88.44 95 GLN A O 1
ATOM 703 N N . ARG A 1 96 ? 7.199 -11.068 -10.896 1.00 94.00 96 ARG A N 1
ATOM 704 C CA . ARG A 1 96 ? 8.442 -11.578 -11.457 1.00 94.00 96 ARG A CA 1
ATOM 705 C C . ARG A 1 96 ? 8.691 -10.943 -12.820 1.00 94.00 96 ARG A C 1
ATOM 707 O O . ARG A 1 96 ? 7.788 -10.838 -13.648 1.00 94.00 96 ARG A O 1
ATOM 714 N N . ALA A 1 97 ? 9.940 -10.582 -13.043 1.00 95.81 97 ALA A N 1
ATOM 715 C CA . ALA A 1 97 ? 10.446 -9.999 -14.264 1.00 95.81 97 ALA A CA 1
ATOM 716 C C . ALA A 1 97 ? 11.636 -10.826 -14.769 1.00 95.81 97 ALA A C 1
ATOM 718 O O . ALA A 1 97 ? 12.470 -11.269 -13.977 1.00 95.81 97 ALA A O 1
ATOM 719 N N . VAL A 1 98 ? 11.714 -11.040 -16.079 1.00 96.69 98 VAL A N 1
ATOM 720 C CA . VAL A 1 98 ? 12.849 -11.695 -16.738 1.00 96.69 98 VAL A CA 1
ATOM 721 C C . VAL A 1 98 ? 13.378 -10.767 -17.816 1.00 96.69 98 VAL A C 1
ATOM 723 O O . VAL A 1 98 ? 12.627 -10.308 -18.671 1.00 96.69 98 VAL A O 1
ATOM 726 N N . ILE A 1 99 ? 14.672 -10.478 -17.769 1.00 96.50 99 ILE A N 1
ATOM 727 C CA . ILE A 1 99 ? 15.351 -9.611 -18.725 1.00 96.50 99 ILE A CA 1
ATOM 728 C C . ILE A 1 99 ? 16.218 -10.481 -19.624 1.00 96.50 99 ILE A C 1
ATOM 730 O O . ILE A 1 99 ? 17.038 -11.259 -19.137 1.00 96.50 99 ILE A O 1
ATOM 734 N N . SER A 1 100 ? 16.051 -10.327 -20.932 1.00 93.75 100 SER A N 1
ATOM 735 C CA . SER A 1 100 ? 16.932 -10.915 -21.936 1.00 93.75 100 SER A CA 1
ATOM 736 C C . SER A 1 100 ? 18.003 -9.895 -22.300 1.00 93.75 100 SER A C 1
ATOM 738 O O . SER A 1 100 ? 17.691 -8.872 -22.912 1.00 93.75 100 SER A O 1
ATOM 740 N N . SER A 1 101 ? 19.243 -10.168 -21.894 1.00 92.50 101 SER A N 1
ATOM 741 C CA . SER A 1 101 ? 20.397 -9.298 -22.120 1.00 92.50 101 SER A CA 1
ATOM 742 C C . SER A 1 101 ? 21.464 -10.020 -22.932 1.00 92.50 101 SER A C 1
ATOM 744 O O . SER A 1 101 ? 21.936 -11.087 -22.541 1.00 92.50 101 SER A O 1
ATOM 746 N N . GLU A 1 102 ? 21.875 -9.443 -24.058 1.00 89.00 102 GLU A N 1
ATOM 747 C CA . GLU A 1 102 ? 22.977 -9.997 -24.859 1.00 89.00 102 GLU A CA 1
ATOM 748 C C . GLU A 1 102 ? 24.348 -9.646 -24.276 1.00 89.00 102 GLU A C 1
ATOM 750 O O . GLU A 1 102 ? 25.311 -10.384 -24.464 1.00 89.00 102 GLU A O 1
ATOM 755 N N . ASN A 1 103 ? 24.432 -8.527 -23.553 1.00 88.44 103 ASN A N 1
ATOM 756 C CA . ASN A 1 103 ? 25.680 -7.980 -23.028 1.00 88.44 103 ASN A CA 1
ATOM 757 C C . ASN A 1 103 ? 25.503 -7.519 -21.571 1.00 88.44 103 ASN A C 1
ATOM 759 O O . ASN A 1 103 ? 25.652 -6.326 -21.282 1.00 88.44 103 ASN A O 1
ATOM 763 N N . PRO A 1 104 ? 25.170 -8.432 -20.637 1.00 89.56 104 PRO A N 1
ATOM 764 C CA . PRO A 1 104 ? 25.016 -8.068 -19.237 1.00 89.56 104 PRO A CA 1
ATOM 765 C C . PRO A 1 104 ? 26.340 -7.536 -18.680 1.00 89.56 104 PRO A C 1
ATOM 767 O O . PRO A 1 104 ? 27.414 -8.088 -18.926 1.00 89.56 104 PRO A O 1
ATOM 770 N N . SER A 1 105 ? 26.271 -6.471 -17.891 1.00 86.06 105 SER A N 1
ATOM 771 C CA . SER A 1 105 ? 27.446 -5.866 -17.261 1.00 86.06 105 SER A CA 1
ATOM 772 C C . SER A 1 105 ? 27.563 -6.305 -15.805 1.00 86.06 105 SER A C 1
ATOM 774 O O . SER A 1 105 ? 26.560 -6.494 -15.124 1.00 86.06 105 SER A O 1
ATOM 776 N N . ALA A 1 106 ? 28.784 -6.466 -15.292 1.00 85.12 106 ALA A N 1
ATOM 777 C CA . ALA A 1 106 ? 28.978 -6.689 -13.861 1.00 85.12 106 ALA A CA 1
ATOM 778 C C . ALA A 1 106 ? 28.534 -5.450 -13.071 1.00 85.12 106 ALA A C 1
ATOM 780 O O . ALA A 1 106 ? 28.817 -4.316 -13.466 1.00 85.12 106 ALA A O 1
ATOM 781 N N . MET A 1 107 ? 27.858 -5.660 -11.943 1.00 73.62 107 MET A N 1
ATOM 782 C CA . MET A 1 107 ? 27.434 -4.569 -11.074 1.00 73.62 107 MET A CA 1
ATOM 783 C C . MET A 1 107 ? 28.662 -3.829 -10.532 1.00 73.62 107 MET A C 1
ATOM 785 O O . MET A 1 107 ? 29.413 -4.353 -9.708 1.00 73.62 107 MET A O 1
ATOM 789 N N . SER A 1 108 ? 28.882 -2.597 -10.989 1.00 58.09 108 SER A N 1
ATOM 790 C CA . SER A 1 108 ? 29.926 -1.743 -10.435 1.00 58.09 108 SER A CA 1
ATOM 791 C C . SER A 1 108 ? 29.487 -1.280 -9.047 1.00 58.09 108 SER A C 1
ATOM 793 O O . SER A 1 108 ? 28.630 -0.404 -8.928 1.00 58.09 108 SER A O 1
ATOM 795 N N . VAL A 1 109 ? 30.052 -1.873 -7.995 1.00 50.84 109 VAL A N 1
ATOM 796 C CA . VAL A 1 109 ? 29.894 -1.375 -6.623 1.00 50.84 109 VAL A CA 1
ATOM 797 C C . VAL A 1 109 ? 30.429 0.063 -6.583 1.00 50.84 109 VAL A C 1
ATOM 799 O O . VAL A 1 109 ? 31.616 0.263 -6.859 1.00 50.84 109 VAL A O 1
ATOM 80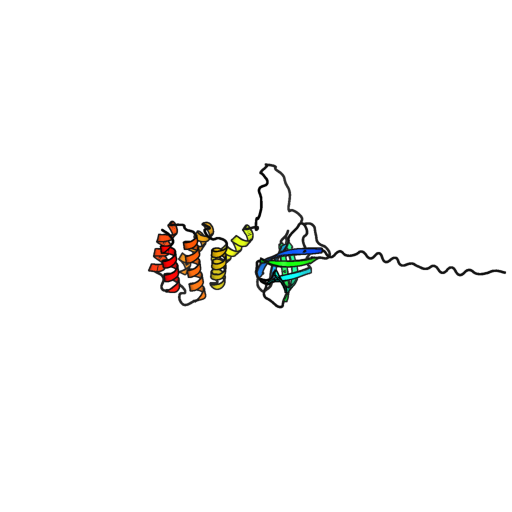2 N N . PRO A 1 110 ? 29.607 1.078 -6.262 1.00 39.72 110 PRO A N 1
ATOM 803 C CA . PRO A 1 110 ? 30.100 2.439 -6.125 1.00 39.72 110 PRO A CA 1
ATOM 804 C C . PRO A 1 110 ? 31.050 2.512 -4.922 1.00 39.72 110 PRO A C 1
ATOM 806 O O . PRO A 1 110 ? 30.622 2.368 -3.784 1.00 39.72 110 PRO A O 1
ATOM 809 N N . GLY A 1 111 ? 32.343 2.714 -5.188 1.00 35.06 111 GLY A N 1
ATOM 810 C CA . GLY A 1 111 ? 33.314 3.300 -4.257 1.00 35.06 111 GLY A CA 1
ATOM 811 C C . GLY A 1 111 ? 33.512 2.599 -2.909 1.00 35.06 111 GLY A C 1
ATOM 812 O O . GLY A 1 111 ? 32.985 3.026 -1.888 1.00 35.06 111 GLY A O 1
ATOM 813 N N . LYS A 1 112 ? 34.406 1.608 -2.881 1.00 33.25 112 LYS A N 1
ATOM 814 C CA . LYS A 1 112 ? 35.063 1.135 -1.656 1.00 33.25 112 LYS A CA 1
ATOM 815 C C . LYS A 1 112 ? 36.109 2.178 -1.212 1.00 33.25 112 LYS A C 1
ATOM 817 O O . LYS A 1 112 ? 37.084 2.401 -1.927 1.00 33.25 112 LYS A O 1
ATOM 822 N N . LYS A 1 113 ? 35.938 2.778 -0.032 1.00 37.78 113 LYS A N 1
ATOM 823 C CA . LYS A 1 113 ? 37.050 3.119 0.872 1.00 37.78 113 LYS A CA 1
ATOM 824 C C . LYS A 1 113 ? 36.748 2.493 2.235 1.00 37.78 113 LYS A C 1
ATOM 826 O O . LYS A 1 113 ? 35.624 2.588 2.715 1.00 37.78 113 LYS A O 1
ATOM 831 N N . GLU A 1 114 ? 37.747 1.772 2.733 1.00 39.84 114 GLU A N 1
ATOM 832 C CA . GLU A 1 114 ? 37.835 1.019 3.995 1.00 39.84 114 GLU A CA 1
ATOM 833 C C . GLU A 1 114 ? 37.494 1.923 5.201 1.00 39.84 114 GLU A C 1
ATOM 835 O O . GLU A 1 114 ? 37.666 3.133 5.119 1.00 39.84 114 GLU A O 1
ATOM 840 N N . ASP A 1 115 ? 36.835 1.435 6.258 1.00 38.81 115 ASP A N 1
ATOM 841 C CA . ASP A 1 115 ? 37.498 0.703 7.342 1.00 38.81 115 ASP A CA 1
ATOM 842 C C . ASP A 1 115 ? 36.635 -0.395 8.002 1.00 38.81 115 ASP A C 1
ATOM 844 O O . ASP A 1 115 ? 35.408 -0.346 8.080 1.00 38.81 115 ASP A O 1
ATOM 848 N N . VAL A 1 116 ? 37.348 -1.415 8.473 1.00 52.59 116 VAL A N 1
ATOM 849 C CA . VAL A 1 116 ? 36.919 -2.693 9.055 1.00 52.59 116 VAL A CA 1
ATOM 850 C C . VAL A 1 116 ? 36.408 -2.569 10.495 1.00 52.59 116 VAL A C 1
ATOM 852 O O . VAL A 1 116 ? 37.143 -2.134 11.376 1.00 52.59 116 VAL A O 1
ATOM 855 N N . ALA A 1 117 ? 35.218 -3.111 10.771 1.00 34.88 117 ALA A N 1
ATOM 856 C CA . ALA A 1 117 ? 34.890 -3.698 12.072 1.00 34.88 117 ALA A CA 1
ATOM 857 C C . ALA A 1 117 ? 33.802 -4.776 11.922 1.00 34.88 117 ALA A C 1
ATOM 859 O O . ALA A 1 117 ? 32.746 -4.572 11.331 1.00 34.88 117 ALA A O 1
ATOM 860 N N . SER A 1 118 ? 34.126 -5.953 12.439 1.00 42.59 118 SER A N 1
ATOM 861 C CA . SER A 1 118 ? 33.414 -7.229 12.401 1.00 42.59 118 SER A CA 1
ATOM 862 C C . SER A 1 118 ? 32.018 -7.221 13.034 1.00 42.59 118 SER A C 1
ATOM 864 O O . SER A 1 118 ? 31.882 -6.838 14.194 1.00 42.59 118 SER A O 1
ATOM 866 N N . ALA A 1 119 ? 31.029 -7.802 12.347 1.00 33.75 119 ALA A N 1
ATOM 867 C CA . ALA A 1 119 ? 29.839 -8.369 12.984 1.00 33.75 119 ALA A CA 1
ATOM 868 C C . ALA A 1 119 ? 29.256 -9.535 12.158 1.00 33.75 119 ALA A C 1
ATOM 870 O O . ALA A 1 119 ? 28.731 -9.359 11.064 1.00 33.75 119 ALA A O 1
ATOM 871 N N . SER A 1 120 ? 29.438 -10.730 12.718 1.00 32.81 120 SER A N 1
ATOM 872 C CA . SER A 1 120 ? 28.535 -11.888 12.783 1.00 32.81 120 SER A CA 1
ATOM 873 C C . SER A 1 120 ? 27.484 -12.084 11.678 1.00 32.81 120 SER A C 1
ATOM 875 O O . SER A 1 120 ? 26.482 -11.380 11.591 1.00 32.81 120 SER A O 1
ATOM 877 N N . PHE A 1 121 ? 27.663 -13.167 10.924 1.00 37.38 121 PHE A N 1
ATOM 878 C CA . PHE A 1 121 ? 26.704 -13.728 9.976 1.00 37.38 121 PHE A CA 1
ATOM 879 C C . PHE A 1 121 ? 25.503 -14.335 10.730 1.00 37.38 121 PHE A C 1
ATOM 881 O O . PHE A 1 121 ? 25.656 -15.313 11.460 1.00 37.38 121 PHE A O 1
ATOM 888 N N . SER A 1 122 ? 24.312 -13.755 10.558 1.00 33.94 122 SER A N 1
ATOM 889 C CA . SER A 1 122 ? 23.036 -14.280 11.061 1.00 33.94 122 SER A CA 1
ATOM 890 C C . SER A 1 122 ? 21.997 -14.270 9.939 1.00 33.94 122 SER A C 1
ATOM 892 O O . SER A 1 122 ? 21.471 -13.226 9.574 1.00 33.94 122 SER A O 1
ATOM 894 N N . THR A 1 123 ? 21.748 -15.463 9.404 1.00 31.11 123 THR A N 1
ATOM 895 C CA . THR A 1 123 ? 20.451 -16.026 8.994 1.00 31.11 123 THR A CA 1
ATOM 896 C C . THR A 1 123 ? 19.380 -15.090 8.401 1.00 31.11 123 THR A C 1
ATOM 898 O O . THR A 1 123 ? 18.666 -14.418 9.130 1.00 31.11 123 THR A O 1
ATOM 901 N N . GLY A 1 124 ? 19.162 -15.224 7.085 1.00 31.28 124 GLY A N 1
ATOM 902 C CA . GLY A 1 124 ? 17.835 -15.463 6.490 1.00 31.28 124 GLY A CA 1
ATOM 903 C C . GLY A 1 124 ? 16.833 -14.303 6.348 1.00 31.28 124 GLY A C 1
ATOM 904 O O . GLY A 1 124 ? 16.320 -13.779 7.324 1.00 31.28 124 GLY A O 1
ATOM 905 N N . SER A 1 125 ? 16.422 -14.063 5.093 1.00 33.50 125 SER A N 1
ATOM 906 C CA . SER A 1 125 ? 15.220 -13.321 4.660 1.00 33.50 125 SER A CA 1
ATOM 907 C C . SER A 1 125 ? 15.194 -11.811 4.940 1.00 33.50 125 SER A C 1
ATOM 909 O O . SER A 1 125 ? 14.493 -11.339 5.833 1.00 33.50 125 SER A O 1
ATOM 911 N N . VAL A 1 126 ? 15.853 -11.028 4.081 1.00 32.75 126 VAL A N 1
ATOM 912 C CA . VAL A 1 126 ? 15.722 -9.563 4.064 1.00 32.75 126 VAL A CA 1
ATOM 913 C C . VAL A 1 126 ? 15.187 -9.130 2.702 1.00 32.75 126 VAL A C 1
ATOM 915 O O . VAL A 1 126 ? 15.937 -8.944 1.746 1.00 32.75 126 VAL A O 1
ATOM 918 N N . TYR A 1 127 ? 13.866 -8.965 2.612 1.00 35.47 127 TYR A N 1
ATOM 919 C CA . TYR A 1 127 ? 13.304 -8.010 1.663 1.00 35.47 127 TYR A CA 1
ATOM 920 C C . TYR A 1 127 ? 13.948 -6.661 1.980 1.00 35.47 127 TYR A C 1
ATOM 922 O O . TYR A 1 127 ? 13.925 -6.218 3.124 1.00 35.47 127 TYR A O 1
ATOM 930 N N . ASP A 1 128 ? 14.565 -6.038 0.989 1.00 33.72 128 ASP A N 1
ATOM 931 C CA . ASP A 1 128 ? 15.144 -4.701 1.094 1.00 33.72 128 ASP A CA 1
ATOM 932 C C . ASP A 1 128 ? 14.019 -3.685 1.362 1.00 33.72 128 ASP A C 1
ATOM 934 O O . ASP A 1 128 ? 13.339 -3.220 0.447 1.00 33.72 128 ASP A O 1
ATOM 938 N N . GLN A 1 129 ? 13.731 -3.453 2.646 1.00 36.88 129 GLN A N 1
ATOM 939 C CA . GLN A 1 129 ? 12.516 -2.784 3.118 1.00 36.88 129 GLN A CA 1
ATOM 940 C C . GLN A 1 129 ? 12.506 -1.268 2.889 1.00 36.88 129 GLN A C 1
ATOM 942 O O . GLN A 1 129 ? 11.439 -0.662 2.945 1.00 36.88 129 GLN A O 1
ATOM 947 N N . SER A 1 130 ? 13.654 -0.652 2.602 1.00 36.44 130 SER A N 1
ATOM 948 C CA . SER A 1 130 ? 13.783 0.810 2.543 1.00 36.44 130 SER A CA 1
ATOM 949 C C . SER A 1 130 ? 13.048 1.447 1.352 1.00 36.44 130 SER A C 1
ATOM 951 O O . SER A 1 130 ? 12.394 2.470 1.511 1.00 36.44 130 SER A O 1
ATOM 953 N N . GLY A 1 131 ? 13.053 0.827 0.168 1.00 45.97 131 GLY A N 1
ATOM 954 C CA . GLY A 1 131 ? 12.336 1.371 -0.997 1.00 45.97 131 GLY A CA 1
ATOM 955 C C . GLY A 1 131 ? 10.817 1.171 -0.932 1.00 45.97 131 GLY A C 1
ATOM 956 O O . GLY A 1 131 ? 10.043 2.050 -1.313 1.00 45.97 131 GLY A O 1
ATOM 957 N N . GLY A 1 132 ? 10.379 0.018 -0.414 1.00 68.38 132 GLY A N 1
ATOM 958 C CA . GLY A 1 132 ? 8.957 -0.314 -0.295 1.00 68.38 132 GLY A CA 1
ATOM 959 C C . GLY A 1 132 ? 8.243 0.501 0.783 1.00 68.38 132 GLY A C 1
ATOM 960 O O . GLY A 1 132 ? 7.111 0.943 0.571 1.00 68.38 132 GLY A O 1
ATOM 961 N N . ILE A 1 133 ? 8.908 0.745 1.919 1.00 72.06 133 ILE A N 1
ATOM 962 C CA . ILE A 1 133 ? 8.334 1.544 3.006 1.00 72.06 133 ILE A CA 1
ATOM 963 C C . ILE A 1 133 ? 8.157 3.008 2.589 1.00 72.06 133 ILE A C 1
ATOM 965 O O . ILE A 1 133 ? 7.079 3.556 2.799 1.00 72.06 133 ILE A O 1
ATOM 969 N N . GLU A 1 134 ? 9.136 3.613 1.907 1.00 80.06 134 GLU A N 1
ATOM 970 C CA . GLU A 1 134 ? 9.056 5.011 1.458 1.00 80.06 134 GLU A CA 1
ATOM 971 C C . GLU A 1 134 ? 7.929 5.237 0.444 1.00 80.06 134 GLU A C 1
ATOM 973 O O . GLU A 1 134 ? 7.197 6.227 0.522 1.00 80.06 134 GLU A O 1
ATOM 978 N N . GLN A 1 135 ? 7.708 4.287 -0.470 1.00 80.50 135 GLN A N 1
ATOM 979 C CA . GLN A 1 135 ? 6.567 4.350 -1.383 1.00 80.50 135 GLN A CA 1
ATOM 980 C C . GLN A 1 135 ? 5.235 4.296 -0.628 1.00 80.50 135 GLN A C 1
ATOM 982 O O . GLN A 1 135 ? 4.318 5.057 -0.939 1.00 80.50 135 GLN A O 1
ATOM 987 N N . ILE A 1 136 ? 5.116 3.422 0.370 1.00 86.12 136 ILE A N 1
ATOM 988 C CA . ILE A 1 136 ? 3.896 3.298 1.173 1.00 86.12 136 ILE A CA 1
ATOM 989 C C . ILE A 1 136 ? 3.676 4.560 2.011 1.00 86.12 136 ILE A C 1
ATOM 991 O O . ILE A 1 136 ? 2.553 5.057 2.074 1.00 86.12 136 ILE A O 1
ATOM 995 N N . ILE A 1 137 ? 4.733 5.140 2.580 1.00 89.69 137 ILE A N 1
ATOM 996 C CA . ILE A 1 137 ? 4.681 6.429 3.281 1.00 89.69 137 ILE A CA 1
ATOM 997 C C . ILE A 1 137 ? 4.219 7.542 2.332 1.00 89.69 137 ILE A C 1
ATOM 999 O O . ILE A 1 137 ? 3.330 8.322 2.683 1.00 89.69 137 ILE A O 1
ATOM 1003 N N . SER A 1 138 ? 4.764 7.593 1.116 1.00 90.38 138 SER A N 1
ATOM 1004 C CA . SER A 1 138 ? 4.345 8.541 0.080 1.00 90.38 138 SER A CA 1
ATOM 1005 C C . SER A 1 138 ? 2.865 8.371 -0.279 1.00 90.38 138 SER A C 1
ATOM 1007 O O . SER A 1 138 ? 2.118 9.348 -0.322 1.00 90.38 138 SER A O 1
ATOM 1009 N N . GLN A 1 139 ? 2.396 7.128 -0.436 1.00 89.75 139 GLN A N 1
ATOM 1010 C CA . GLN A 1 139 ? 0.987 6.828 -0.687 1.00 89.75 139 GLN A CA 1
ATOM 1011 C C . GLN A 1 139 ? 0.092 7.260 0.479 1.00 89.75 139 GLN A C 1
ATOM 1013 O O . GLN A 1 139 ? -0.917 7.921 0.243 1.00 89.75 139 GLN A O 1
ATOM 1018 N N . LEU A 1 140 ? 0.466 6.961 1.729 1.00 95.69 140 LEU A N 1
ATOM 1019 C CA . LEU A 1 140 ? -0.267 7.393 2.926 1.00 95.69 140 LEU A CA 1
ATOM 1020 C C . LEU A 1 140 ? -0.406 8.921 2.988 1.00 95.69 140 LEU A C 1
ATOM 1022 O O . LEU A 1 140 ? -1.469 9.425 3.350 1.00 95.69 140 LEU A O 1
ATOM 1026 N N . ARG A 1 141 ? 0.637 9.650 2.583 1.00 96.94 141 ARG A N 1
ATOM 1027 C CA . ARG A 1 141 ? 0.671 11.121 2.543 1.00 96.94 141 ARG A CA 1
ATOM 1028 C C . ARG A 1 141 ? 0.056 11.733 1.283 1.00 96.94 141 ARG A C 1
ATOM 1030 O O . ARG A 1 141 ? -0.085 12.952 1.208 1.00 96.94 141 ARG A O 1
ATOM 1037 N N . SER A 1 142 ? -0.329 10.923 0.298 1.00 92.62 142 SER A N 1
ATOM 1038 C CA . SER A 1 142 ? -0.853 11.418 -0.975 1.00 92.62 142 SER A CA 1
ATOM 1039 C C . SER A 1 142 ? -2.144 12.216 -0.784 1.00 92.62 142 SER A C 1
ATOM 1041 O O . SER A 1 142 ? -3.026 11.846 -0.009 1.00 92.62 142 SER A O 1
ATOM 1043 N N . SER A 1 143 ? -2.301 13.306 -1.533 1.00 90.88 143 SER A N 1
ATOM 1044 C CA . SER A 1 143 ? -3.573 14.034 -1.618 1.00 90.88 143 SER A CA 1
ATOM 1045 C C . SER A 1 143 ? -4.626 13.276 -2.433 1.00 90.88 143 SER A C 1
ATOM 1047 O O . SER A 1 143 ? -5.815 13.570 -2.321 1.00 90.88 143 SER A O 1
ATOM 1049 N N . ASN A 1 144 ? -4.214 12.278 -3.223 1.00 93.44 144 ASN A N 1
ATOM 1050 C CA . ASN A 1 144 ? -5.122 11.427 -3.975 1.00 93.44 144 ASN A CA 1
ATOM 1051 C C . ASN A 1 144 ? -5.739 10.356 -3.046 1.00 93.44 144 ASN A C 1
ATOM 1053 O O . ASN A 1 144 ? -5.022 9.482 -2.545 1.00 93.44 144 ASN A O 1
ATOM 1057 N N . PRO A 1 145 ? -7.071 10.357 -2.846 1.00 89.12 145 PRO A N 1
ATOM 1058 C CA . PRO A 1 145 ? -7.726 9.453 -1.903 1.00 89.12 145 PRO A CA 1
ATOM 1059 C C . PRO A 1 145 ? -7.643 7.973 -2.307 1.00 89.12 145 PRO A C 1
ATOM 1061 O O . PRO A 1 145 ? -7.664 7.100 -1.439 1.00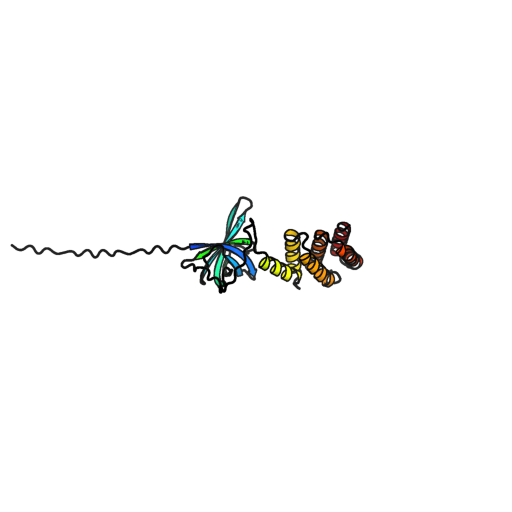 89.12 145 PRO A O 1
ATOM 1064 N N . ILE A 1 146 ? -7.513 7.667 -3.603 1.00 88.38 146 ILE A N 1
ATOM 1065 C CA . ILE A 1 146 ? -7.341 6.293 -4.096 1.00 88.38 146 ILE A CA 1
ATOM 1066 C C . ILE A 1 146 ? -5.957 5.775 -3.703 1.00 88.38 146 ILE A C 1
ATOM 1068 O O . ILE A 1 146 ? -5.854 4.710 -3.096 1.00 88.38 146 ILE A O 1
ATOM 1072 N N . GLN A 1 147 ? -4.909 6.561 -3.969 1.00 82.19 147 GLN A N 1
ATOM 1073 C CA . GLN A 1 147 ? -3.536 6.199 -3.604 1.00 82.19 147 GLN A CA 1
ATOM 1074 C C . GLN A 1 147 ? -3.383 6.044 -2.089 1.00 82.19 147 GLN A C 1
ATOM 1076 O O . GLN A 1 147 ? -2.811 5.055 -1.636 1.00 82.19 147 GLN A O 1
ATOM 1081 N N . LYS A 1 148 ? -3.966 6.959 -1.303 1.00 97.38 148 LYS A N 1
ATOM 1082 C CA . LYS A 1 148 ? -3.953 6.872 0.162 1.00 97.38 148 LYS A CA 1
ATOM 1083 C C . LYS A 1 148 ? -4.628 5.614 0.679 1.00 97.38 148 LYS A C 1
ATOM 1085 O O . LYS A 1 148 ? -4.075 4.923 1.531 1.00 97.38 148 LYS A O 1
ATOM 1090 N N . ARG A 1 149 ? -5.808 5.284 0.147 1.00 96.62 149 ARG A N 1
ATOM 1091 C CA . ARG A 1 149 ? -6.523 4.049 0.488 1.00 96.62 149 ARG A CA 1
ATOM 1092 C C . ARG A 1 149 ? -5.677 2.815 0.182 1.00 96.62 149 ARG A C 1
ATOM 1094 O O . ARG A 1 149 ? -5.623 1.901 1.002 1.00 96.62 149 ARG A O 1
ATOM 1101 N N . ASP A 1 150 ? -5.067 2.762 -0.996 1.00 84.56 150 ASP A N 1
ATOM 1102 C CA . ASP A 1 150 ? -4.319 1.583 -1.432 1.00 84.56 150 ASP A CA 1
ATOM 1103 C C . ASP A 1 150 ? -3.021 1.423 -0.633 1.00 84.56 150 ASP A C 1
ATOM 1105 O O . ASP A 1 150 ? -2.768 0.333 -0.117 1.00 84.56 150 ASP A O 1
ATOM 1109 N N . GLY A 1 151 ? -2.302 2.520 -0.375 1.00 88.31 151 GLY A N 1
ATOM 1110 C CA . GLY A 1 151 ? -1.177 2.542 0.562 1.00 88.31 151 GLY A CA 1
ATOM 1111 C C . GLY A 1 151 ? -1.580 2.094 1.966 1.00 88.31 151 GLY A C 1
ATOM 1112 O O . GLY A 1 151 ? -0.912 1.251 2.556 1.00 88.31 151 GLY A O 1
ATOM 1113 N N . ALA A 1 152 ? -2.724 2.556 2.480 1.00 94.88 152 ALA A N 1
ATOM 1114 C CA . ALA A 1 152 ? -3.212 2.164 3.802 1.00 94.88 152 ALA A CA 1
ATOM 1115 C C . ALA A 1 152 ? -3.573 0.671 3.900 1.00 94.88 152 ALA A C 1
ATOM 1117 O O . ALA A 1 152 ? -3.308 0.033 4.920 1.00 94.88 152 ALA A O 1
ATOM 1118 N N . LYS A 1 153 ? -4.136 0.079 2.841 1.00 90.50 153 LYS A N 1
ATOM 1119 C CA . LYS A 1 153 ? -4.401 -1.369 2.778 1.00 90.50 153 LYS A CA 1
ATOM 1120 C C . LYS A 1 153 ? -3.116 -2.185 2.801 1.00 90.50 153 LYS A C 1
ATOM 1122 O O . LYS A 1 153 ? -3.056 -3.198 3.495 1.00 90.50 153 LYS A O 1
ATOM 1127 N N . ILE A 1 154 ? -2.120 -1.766 2.025 1.00 84.88 154 ILE A N 1
ATOM 1128 C CA . ILE A 1 154 ? -0.821 -2.439 1.963 1.00 84.88 154 ILE A CA 1
ATOM 1129 C C . ILE A 1 154 ? -0.118 -2.306 3.318 1.00 84.88 154 ILE A C 1
ATOM 1131 O O . ILE A 1 154 ? 0.284 -3.314 3.894 1.00 84.88 154 ILE A O 1
ATOM 1135 N N . ALA A 1 155 ? -0.079 -1.093 3.873 1.00 87.25 155 ALA A N 1
ATOM 1136 C CA . ALA A 1 155 ? 0.498 -0.800 5.179 1.00 87.25 155 ALA A CA 1
ATOM 1137 C C . ALA A 1 155 ? -0.108 -1.667 6.289 1.00 87.25 155 ALA A C 1
ATOM 1139 O O . ALA A 1 155 ? 0.622 -2.297 7.044 1.00 87.25 155 ALA A O 1
ATOM 1140 N N . TYR A 1 156 ? -1.439 -1.777 6.337 1.00 89.50 156 TYR A N 1
ATOM 1141 C CA . TYR A 1 156 ? -2.134 -2.613 7.317 1.00 89.50 156 TYR A CA 1
ATOM 1142 C C . TYR A 1 156 ? -1.765 -4.103 7.221 1.00 89.50 156 TYR A C 1
ATOM 1144 O O . TYR A 1 156 ? -1.732 -4.795 8.235 1.00 89.50 156 TYR A O 1
ATOM 1152 N N . ARG A 1 157 ? -1.524 -4.611 6.005 1.00 83.94 157 ARG A N 1
ATOM 1153 C CA . ARG A 1 157 ? -1.207 -6.027 5.763 1.00 83.94 157 ARG A CA 1
ATOM 1154 C C . ARG A 1 157 ? 0.253 -6.362 6.050 1.00 83.94 157 ARG A C 1
ATOM 1156 O O . ARG A 1 157 ? 0.520 -7.434 6.577 1.00 83.94 157 ARG A O 1
ATOM 1163 N N . ILE A 1 158 ? 1.170 -5.480 5.655 1.00 79.12 158 ILE A N 1
ATOM 1164 C CA . ILE A 1 158 ? 2.615 -5.742 5.674 1.00 79.12 158 ILE A CA 1
ATOM 1165 C C . ILE A 1 158 ? 3.260 -5.228 6.964 1.00 79.12 158 ILE A C 1
ATOM 1167 O O . ILE A 1 158 ? 4.071 -5.927 7.561 1.00 79.12 158 ILE A O 1
ATOM 1171 N N . PHE A 1 159 ? 2.878 -4.035 7.420 1.00 77.00 159 PHE A N 1
ATOM 1172 C CA . PHE A 1 159 ? 3.456 -3.359 8.587 1.00 77.00 159 PHE A CA 1
ATOM 1173 C C . PHE A 1 159 ? 2.494 -3.383 9.778 1.00 77.00 159 PHE A C 1
ATOM 1175 O O . PHE A 1 159 ? 2.273 -2.383 10.466 1.00 77.00 159 PHE A O 1
ATOM 1182 N N . TYR A 1 160 ? 1.866 -4.537 9.997 1.00 79.88 160 TYR A N 1
ATOM 1183 C CA . TYR A 1 160 ? 0.948 -4.730 11.110 1.00 79.88 160 TYR A CA 1
ATOM 1184 C C . TYR A 1 160 ? 1.680 -4.497 12.439 1.00 79.88 160 TYR A C 1
ATOM 1186 O O . TYR A 1 160 ? 2.662 -5.173 12.732 1.00 79.88 160 TYR A O 1
ATOM 1194 N N . GLY A 1 161 ? 1.199 -3.557 13.253 1.00 77.31 161 GLY A N 1
ATOM 1195 C CA . GLY A 1 161 ? 1.828 -3.253 14.541 1.00 77.31 161 GLY A CA 1
ATOM 1196 C C . GLY A 1 161 ? 2.962 -2.222 14.489 1.00 77.31 161 GLY A C 1
ATOM 1197 O O . GLY A 1 161 ? 3.466 -1.851 15.544 1.00 77.31 161 GLY A O 1
ATOM 1198 N N . ASP A 1 162 ? 3.364 -1.740 13.307 1.00 85.50 162 ASP A N 1
ATOM 1199 C CA . ASP A 1 162 ? 4.487 -0.805 13.183 1.00 85.50 162 ASP A CA 1
ATOM 1200 C C . ASP A 1 162 ? 4.136 0.596 13.719 1.00 85.50 162 ASP A C 1
ATOM 1202 O O . ASP A 1 162 ? 3.154 1.225 13.308 1.00 85.50 162 ASP A O 1
ATOM 1206 N N . ALA A 1 163 ? 4.959 1.097 14.644 1.00 83.75 163 ALA A N 1
ATOM 1207 C CA . ALA A 1 163 ? 4.722 2.366 15.327 1.00 83.75 163 ALA A CA 1
ATOM 1208 C C . ALA A 1 163 ? 4.900 3.592 14.412 1.00 83.75 163 ALA A C 1
ATOM 1210 O O . ALA A 1 163 ? 4.159 4.568 14.546 1.00 83.75 163 ALA A O 1
ATOM 1211 N N . SER A 1 164 ? 5.839 3.547 13.464 1.00 87.12 164 SER A N 1
ATOM 1212 C CA . SER A 1 164 ? 6.118 4.653 12.539 1.00 87.12 164 SER A CA 1
ATOM 1213 C C . SER A 1 164 ? 4.982 4.814 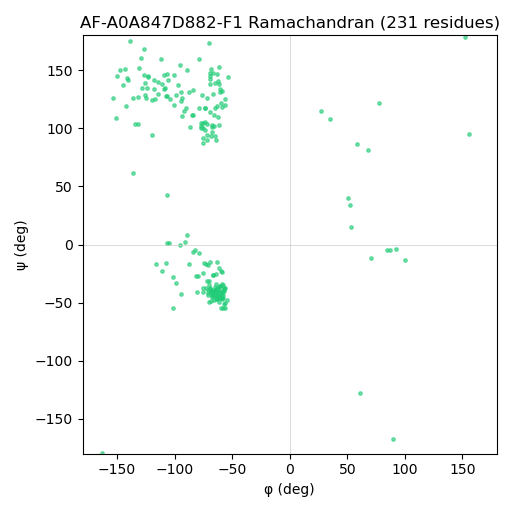11.530 1.00 87.12 164 SER A C 1
ATOM 1215 O O . SER A 1 164 ? 4.491 5.920 11.297 1.00 87.12 164 SER A O 1
ATOM 1217 N N . ILE A 1 165 ? 4.495 3.699 10.986 1.00 93.25 165 ILE A N 1
ATOM 1218 C CA . ILE A 1 165 ? 3.333 3.671 10.094 1.00 93.25 165 ILE A CA 1
ATOM 1219 C C . ILE A 1 165 ? 2.064 4.111 10.832 1.00 93.25 165 ILE A C 1
ATOM 1221 O O . ILE A 1 165 ? 1.265 4.869 10.276 1.00 93.25 165 ILE A O 1
ATOM 1225 N N . ALA A 1 166 ? 1.887 3.705 12.092 1.00 93.81 166 ALA A N 1
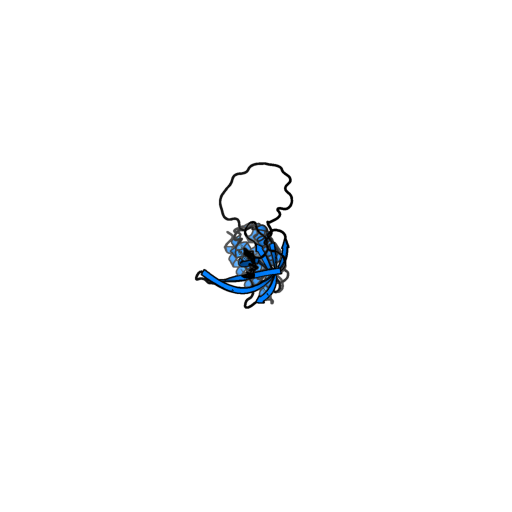ATOM 1226 C CA . ALA A 1 166 ? 0.776 4.174 12.915 1.00 93.81 166 ALA A CA 1
ATOM 1227 C C . ALA A 1 166 ? 0.840 5.688 13.174 1.00 93.81 166 ALA A C 1
ATOM 1229 O O . ALA A 1 166 ? -0.185 6.363 13.071 1.00 93.81 166 ALA A O 1
ATOM 1230 N N . ALA A 1 167 ? 2.025 6.250 13.424 1.00 93.75 167 ALA A N 1
ATOM 1231 C CA . ALA A 1 167 ? 2.194 7.691 13.600 1.00 93.75 167 ALA A CA 1
ATOM 1232 C C . ALA A 1 167 ? 1.803 8.475 12.337 1.00 93.75 167 ALA A C 1
ATOM 1234 O O . ALA A 1 167 ? 1.044 9.441 12.421 1.00 93.75 167 ALA A O 1
ATOM 1235 N N . ILE A 1 168 ? 2.236 8.013 11.162 1.00 96.88 168 ILE A N 1
ATOM 1236 C CA . ILE A 1 168 ? 1.881 8.627 9.873 1.00 96.88 168 ILE A CA 1
ATOM 1237 C C . ILE A 1 168 ? 0.378 8.490 9.605 1.00 96.88 168 ILE A C 1
ATOM 1239 O O . ILE A 1 168 ? -0.273 9.448 9.192 1.00 96.88 168 ILE A O 1
ATOM 1243 N N . ALA A 1 169 ? -0.208 7.323 9.884 1.00 97.94 169 ALA A N 1
ATOM 1244 C CA . ALA A 1 169 ? -1.646 7.126 9.749 1.00 97.94 169 ALA A CA 1
ATOM 1245 C C . ALA A 1 169 ? -2.446 8.054 10.676 1.00 97.94 169 ALA A C 1
ATOM 1247 O O . ALA A 1 169 ? -3.498 8.547 10.273 1.00 97.94 169 ALA A O 1
ATOM 1248 N N . ALA A 1 170 ? -1.955 8.323 11.890 1.00 98.44 170 ALA A N 1
ATOM 1249 C CA . ALA A 1 170 ? -2.592 9.257 12.812 1.00 98.44 170 ALA A CA 1
ATOM 1250 C C . ALA A 1 170 ? -2.529 10.701 12.296 1.00 98.44 170 ALA A C 1
ATOM 1252 O O . ALA A 1 170 ? -3.547 11.394 12.307 1.00 98.44 170 ALA A O 1
ATOM 1253 N N . GLU A 1 171 ? -1.365 11.123 11.797 1.00 97.81 171 GLU A N 1
ATOM 1254 C CA . GLU A 1 171 ? -1.157 12.438 11.182 1.00 97.81 171 GLU A CA 1
ATOM 1255 C C . GLU A 1 171 ? -2.130 12.664 10.012 1.00 97.81 171 GLU A C 1
ATOM 1257 O O . GLU A 1 171 ? -2.840 13.670 9.952 1.00 97.81 171 GLU A O 1
ATOM 1262 N N . GLU A 1 172 ? -2.212 11.699 9.098 1.00 98.25 172 GLU A N 1
ATOM 1263 C CA . GLU A 1 172 ? -3.057 11.788 7.907 1.00 98.25 172 GLU A CA 1
ATOM 1264 C C . GLU A 1 172 ? -4.550 11.661 8.223 1.00 98.25 172 GLU A C 1
ATOM 1266 O O . GLU A 1 172 ? -5.381 12.294 7.562 1.00 98.25 172 GLU A O 1
ATOM 1271 N N . LEU A 1 173 ? -4.905 10.894 9.258 1.00 98.50 173 LEU A N 1
ATOM 1272 C CA . LEU A 1 173 ? -6.279 10.805 9.735 1.00 98.50 173 LEU A CA 1
ATOM 1273 C C . LEU A 1 173 ? -6.731 12.136 10.339 1.00 98.50 173 LEU A C 1
ATOM 1275 O O . LEU A 1 173 ? -7.827 12.583 10.009 1.00 98.50 173 LEU A O 1
ATOM 1279 N N . GLU A 1 174 ? -5.902 12.797 11.158 1.00 98.31 174 GLU A N 1
ATOM 1280 C CA . GLU A 1 174 ? -6.213 14.105 11.765 1.00 98.31 174 GLU A CA 1
ATOM 1281 C C . GLU A 1 174 ? -6.505 15.166 10.693 1.00 98.31 174 GLU A C 1
ATOM 1283 O O . GLU A 1 174 ? -7.473 15.914 10.825 1.00 98.31 174 GLU A O 1
ATOM 1288 N N . LYS A 1 175 ? -5.748 15.171 9.588 1.00 97.69 175 LYS A N 1
ATOM 1289 C CA . LYS A 1 175 ? -5.965 16.084 8.450 1.00 97.69 175 LYS A CA 1
ATOM 1290 C C . LYS A 1 175 ? -7.303 15.855 7.739 1.00 97.69 175 LYS A C 1
ATOM 1292 O O . LYS A 1 175 ? -7.883 16.796 7.200 1.00 97.69 175 LYS A O 1
ATOM 1297 N N . GLY A 1 176 ? -7.771 14.606 7.673 1.00 96.62 176 GLY A N 1
ATOM 1298 C CA . GLY A 1 176 ? -8.823 14.203 6.737 1.00 96.62 176 GLY A CA 1
ATOM 1299 C C . GLY A 1 176 ? -10.177 13.841 7.347 1.00 96.62 176 GLY A C 1
ATOM 1300 O O . GLY A 1 176 ? -11.191 13.906 6.649 1.00 96.62 176 GLY A O 1
ATOM 1301 N N . TYR A 1 177 ? -10.248 13.459 8.625 1.00 98.12 177 TYR A N 1
ATOM 1302 C CA . TYR A 1 177 ? -11.441 12.786 9.162 1.00 98.12 177 TYR A CA 1
ATOM 1303 C C . TYR A 1 177 ? -12.697 13.670 9.285 1.00 98.12 177 TYR A C 1
ATOM 1305 O O . TYR A 1 177 ? -13.795 13.132 9.466 1.00 98.12 177 TYR A O 1
ATOM 1313 N N . MET A 1 178 ? -12.551 14.999 9.194 1.00 97.62 178 MET A N 1
ATOM 1314 C CA . MET A 1 178 ? -13.627 16.004 9.294 1.00 97.62 178 MET A CA 1
ATOM 1315 C C . MET A 1 178 ? -14.030 16.631 7.950 1.00 97.62 178 MET A C 1
ATOM 1317 O O . MET A 1 178 ? -14.886 17.514 7.922 1.00 97.62 178 MET A O 1
ATOM 1321 N N . ILE A 1 179 ? -13.417 16.205 6.844 1.00 96.12 179 ILE A N 1
ATOM 1322 C CA . ILE A 1 179 ? -13.644 16.786 5.515 1.00 96.12 179 ILE A CA 1
ATOM 1323 C C . ILE A 1 179 ? -14.019 15.712 4.490 1.00 96.12 179 ILE A C 1
ATOM 1325 O O . ILE A 1 179 ? -13.912 14.515 4.754 1.00 96.12 179 ILE A O 1
ATOM 1329 N N . ASN A 1 180 ? -14.479 16.153 3.314 1.00 94.00 180 ASN A N 1
ATOM 1330 C CA . ASN A 1 180 ? -14.707 15.320 2.125 1.00 94.00 180 ASN A CA 1
ATOM 1331 C C . ASN A 1 180 ? -15.580 14.069 2.358 1.00 94.00 180 ASN A C 1
ATOM 1333 O O . ASN A 1 180 ? -15.417 13.049 1.698 1.00 94.00 180 ASN A O 1
ATOM 1337 N N . HIS A 1 181 ? -16.567 14.145 3.258 1.00 94.12 181 HIS A N 1
ATOM 1338 C CA . HIS A 1 181 ? -17.426 13.007 3.632 1.00 94.12 181 HIS A CA 1
ATOM 1339 C C . HIS A 1 181 ? -18.299 12.444 2.501 1.00 94.12 181 HIS A C 1
ATOM 1341 O O . HIS A 1 181 ? -18.861 11.362 2.645 1.00 94.12 181 HIS A O 1
ATOM 1347 N N . ARG A 1 182 ? -18.449 13.190 1.401 1.00 93.75 182 ARG A N 1
ATOM 1348 C CA . ARG A 1 182 ? -19.183 12.753 0.205 1.00 93.75 182 ARG A CA 1
ATOM 1349 C C . ARG A 1 182 ? -18.303 11.983 -0.780 1.00 93.75 182 ARG A C 1
ATOM 1351 O O . ARG A 1 182 ? -18.834 11.299 -1.647 1.00 93.75 182 ARG A O 1
ATOM 1358 N N . ASP A 1 183 ? -16.981 12.076 -0.648 1.00 96.50 183 ASP A N 1
ATOM 1359 C CA . ASP A 1 183 ? -16.057 11.300 -1.463 1.00 96.50 183 ASP A CA 1
ATOM 1360 C C . ASP A 1 183 ? -15.856 9.916 -0.836 1.00 96.50 183 ASP A C 1
ATOM 1362 O O . ASP A 1 183 ? -15.240 9.749 0.220 1.00 96.50 183 ASP A O 1
ATOM 1366 N N . ARG A 1 184 ? -16.374 8.899 -1.528 1.00 95.62 184 ARG A N 1
ATOM 1367 C CA . ARG A 1 184 ? -16.276 7.497 -1.113 1.00 95.62 184 ARG A CA 1
ATOM 1368 C C . ARG A 1 184 ? -14.833 7.019 -0.953 1.00 95.62 184 ARG A C 1
ATOM 1370 O O . ARG A 1 184 ? -14.583 6.178 -0.094 1.00 95.62 184 ARG A O 1
ATOM 1377 N N . HIS A 1 185 ? -13.903 7.498 -1.779 1.00 95.69 185 HIS A N 1
ATOM 1378 C CA . HIS A 1 185 ? -12.508 7.071 -1.743 1.00 95.69 185 HIS A CA 1
ATOM 1379 C C . HIS A 1 185 ? -11.796 7.704 -0.557 1.00 95.69 185 HIS A C 1
ATOM 1381 O O . HIS A 1 185 ? -11.075 7.006 0.152 1.00 95.69 185 HIS A O 1
ATOM 1387 N N . HIS A 1 186 ? -12.065 8.984 -0.290 1.00 97.94 186 HIS A N 1
ATOM 1388 C CA . HIS A 1 186 ? -11.550 9.675 0.891 1.00 97.94 186 HIS A CA 1
ATOM 1389 C C . HIS A 1 186 ? -12.042 9.014 2.178 1.00 97.94 186 HIS A C 1
ATOM 1391 O O . HIS A 1 186 ? -11.248 8.660 3.047 1.00 97.94 186 HIS A O 1
ATOM 1397 N N . VAL A 1 187 ? -13.352 8.772 2.27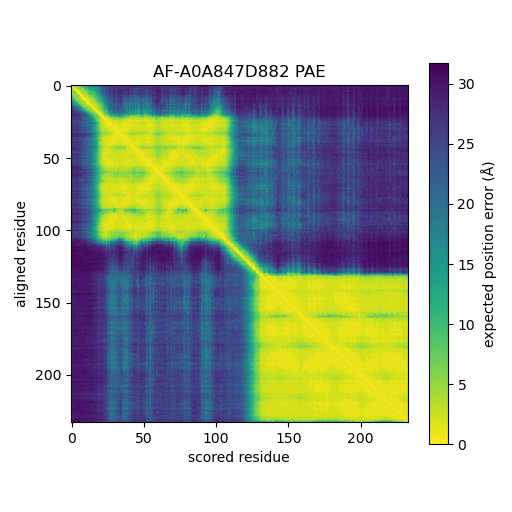3 1.00 98.62 187 VAL A N 1
ATOM 1398 C CA . VAL A 1 187 ? -13.965 8.093 3.421 1.00 98.62 187 VAL A CA 1
ATOM 1399 C C . VAL A 1 187 ? -13.370 6.696 3.630 1.00 98.62 187 VAL A C 1
ATOM 1401 O O . VAL A 1 187 ? -13.093 6.312 4.767 1.00 98.62 187 VAL A O 1
ATOM 1404 N N . ASP A 1 188 ? -13.138 5.939 2.554 1.00 97.88 188 ASP A N 1
ATOM 1405 C CA . ASP A 1 188 ? -12.517 4.615 2.643 1.00 97.88 188 ASP A CA 1
ATOM 1406 C C . ASP A 1 188 ? -11.051 4.692 3.086 1.00 97.88 188 ASP A C 1
ATOM 1408 O O . ASP A 1 188 ? -10.633 3.906 3.933 1.00 97.88 188 ASP A O 1
ATOM 1412 N N . ALA A 1 189 ? -10.284 5.661 2.580 1.00 98.19 189 ALA A N 1
ATOM 1413 C CA . ALA A 1 189 ? -8.910 5.895 3.014 1.00 98.19 189 ALA A CA 1
ATOM 1414 C C . ALA A 1 189 ? -8.846 6.157 4.526 1.00 98.19 189 ALA A C 1
ATOM 1416 O O . ALA A 1 189 ? -8.124 5.460 5.235 1.00 98.19 189 ALA A O 1
ATOM 1417 N N . MET A 1 190 ? -9.664 7.082 5.042 1.00 98.75 190 MET A N 1
ATOM 1418 C CA . MET A 1 190 ? -9.717 7.397 6.476 1.00 98.75 190 MET A CA 1
ATOM 1419 C C . MET A 1 190 ? -10.111 6.179 7.326 1.00 98.75 190 MET A C 1
ATOM 1421 O O . MET A 1 190 ? -9.527 5.941 8.381 1.00 98.75 190 MET A O 1
ATOM 1425 N N . ALA A 1 191 ? -11.062 5.366 6.855 1.00 98.69 191 ALA A N 1
ATOM 1426 C CA . ALA A 1 191 ? -11.453 4.133 7.537 1.00 98.69 191 ALA A CA 1
ATOM 1427 C C . ALA A 1 191 ? -10.294 3.121 7.631 1.00 98.69 191 ALA A C 1
ATOM 1429 O O . ALA A 1 191 ? -10.135 2.458 8.659 1.00 98.69 191 ALA A O 1
ATOM 1430 N N . TRP A 1 192 ? -9.458 3.019 6.593 1.00 98.38 192 TRP A N 1
ATOM 1431 C CA . TRP A 1 192 ? -8.253 2.187 6.625 1.00 98.38 192 TRP A CA 1
ATOM 1432 C C . TRP A 1 192 ? -7.177 2.733 7.562 1.00 98.38 192 TRP A C 1
ATOM 1434 O O . TRP A 1 192 ? -6.574 1.941 8.284 1.00 98.38 192 TRP A O 1
ATOM 1444 N N . LEU A 1 193 ? -6.995 4.054 7.644 1.00 98.62 193 LEU A N 1
ATOM 1445 C CA . LEU A 1 193 ? -6.091 4.652 8.634 1.00 98.62 193 LEU A CA 1
ATOM 1446 C C . LEU A 1 193 ? -6.525 4.305 10.068 1.00 98.62 193 LEU A C 1
ATOM 1448 O O . LEU A 1 193 ? -5.690 3.913 10.878 1.00 98.62 193 LEU A O 1
ATOM 1452 N N . CYS A 1 194 ? -7.831 4.318 10.368 1.00 98.69 194 CYS A N 1
ATOM 1453 C CA . CYS A 1 194 ? -8.343 3.845 11.662 1.00 98.69 194 CYS A CA 1
ATOM 1454 C C . CYS A 1 194 ? -7.942 2.388 11.966 1.00 98.69 194 CYS A C 1
ATOM 1456 O O . CYS A 1 194 ? -7.652 2.068 13.120 1.00 98.69 194 CYS A O 1
ATOM 1458 N N . ASN A 1 195 ? -7.920 1.505 10.959 1.00 98.06 195 ASN A N 1
ATOM 1459 C CA . ASN A 1 195 ? -7.498 0.111 11.145 1.00 98.06 195 ASN A CA 1
ATOM 1460 C C . ASN A 1 195 ? -6.009 -0.004 11.455 1.00 98.06 195 ASN A C 1
ATOM 1462 O O . ASN A 1 195 ? -5.647 -0.805 12.310 1.00 98.06 195 ASN A O 1
ATOM 1466 N N . ILE A 1 196 ? -5.160 0.794 10.802 1.00 97.94 196 ILE A N 1
ATOM 1467 C CA . ILE A 1 196 ? -3.721 0.838 11.102 1.00 97.94 196 ILE A CA 1
ATOM 1468 C C . ILE A 1 196 ? -3.507 1.207 12.575 1.00 97.94 196 ILE A C 1
ATOM 1470 O O . ILE A 1 196 ? -2.775 0.517 13.282 1.00 97.94 196 ILE A O 1
ATOM 1474 N N . LEU A 1 197 ? -4.216 2.226 13.077 1.00 97.62 197 LEU A N 1
ATOM 1475 C CA . LEU A 1 197 ? -4.107 2.630 14.483 1.00 97.62 197 LEU A CA 1
ATOM 1476 C C . LEU A 1 197 ? -4.567 1.534 15.446 1.00 97.62 197 LEU A C 1
ATOM 1478 O O . LEU A 1 197 ? -3.930 1.320 16.472 1.00 97.62 197 LEU A O 1
ATOM 1482 N N . GLY A 1 198 ? -5.642 0.813 15.125 1.00 96.19 198 GLY A N 1
ATOM 1483 C CA . GLY A 1 198 ? -6.085 -0.319 15.942 1.00 96.19 198 GLY A CA 1
ATOM 1484 C C . GLY A 1 198 ? -5.099 -1.489 15.927 1.00 96.19 198 GLY A C 1
ATOM 1485 O O . GLY A 1 198 ? -4.831 -2.072 16.975 1.00 96.19 198 GLY A O 1
ATOM 1486 N N . ALA A 1 199 ? -4.526 -1.798 14.762 1.00 93.00 199 ALA A N 1
ATOM 1487 C CA . ALA A 1 199 ? -3.522 -2.849 14.593 1.00 93.00 199 ALA A CA 1
ATOM 1488 C C . ALA A 1 199 ? -2.196 -2.545 15.297 1.00 93.00 199 ALA A C 1
ATOM 1490 O O . ALA A 1 199 ? -1.504 -3.477 15.692 1.00 93.00 199 ALA A O 1
ATOM 1491 N N . SER A 1 200 ? -1.866 -1.264 15.499 1.00 92.69 200 SER A N 1
ATOM 1492 C CA . SER A 1 200 ? -0.660 -0.858 16.234 1.00 92.69 200 SER A CA 1
ATOM 1493 C C . SER A 1 200 ? -0.610 -1.396 17.669 1.00 92.69 200 SER A C 1
ATOM 1495 O O . SER A 1 200 ? 0.460 -1.477 18.260 1.00 92.69 200 SER A O 1
ATOM 1497 N N . ASN A 1 201 ? -1.772 -1.720 18.257 1.00 91.94 201 ASN A N 1
ATOM 1498 C CA . ASN A 1 201 ? -1.928 -2.057 19.673 1.00 91.94 201 ASN A CA 1
ATOM 1499 C C . ASN A 1 201 ? -1.349 -0.992 20.638 1.00 91.94 201 ASN A C 1
ATOM 1501 O O . ASN A 1 201 ? -1.196 -1.249 21.834 1.00 91.94 201 ASN A O 1
ATOM 1505 N N . ASN A 1 202 ? -1.065 0.224 20.150 1.00 93.12 202 ASN A N 1
ATOM 1506 C CA . ASN A 1 202 ? -0.609 1.333 20.974 1.00 93.12 202 ASN A CA 1
ATOM 1507 C C . ASN A 1 202 ? -1.816 2.051 21.596 1.00 93.12 202 ASN A C 1
ATOM 1509 O O . ASN A 1 202 ? -2.593 2.735 20.923 1.00 93.12 202 ASN A O 1
ATOM 1513 N N . LYS A 1 203 ? -1.953 1.918 22.919 1.00 95.75 203 LYS A N 1
ATOM 1514 C CA . LYS A 1 203 ? -3.045 2.501 23.714 1.00 95.75 203 LYS A CA 1
ATOM 1515 C C . LYS A 1 203 ? -3.080 4.030 23.662 1.00 95.75 203 LYS A C 1
ATOM 1517 O O . LYS A 1 203 ? -4.137 4.613 23.904 1.00 95.75 203 LYS A O 1
ATOM 1522 N N . GLU A 1 204 ? -1.978 4.684 23.309 1.00 95.19 204 GLU A N 1
ATOM 1523 C CA . GLU A 1 204 ? -1.896 6.142 23.172 1.00 95.19 204 GLU A CA 1
ATOM 1524 C C . GLU A 1 204 ? -2.798 6.683 22.058 1.00 95.19 204 GLU A C 1
ATOM 1526 O O . GLU A 1 204 ? -3.284 7.808 22.154 1.00 95.19 204 GLU A O 1
ATOM 1531 N N . TYR A 1 205 ? -3.131 5.876 21.043 1.00 98.00 205 TYR A N 1
ATOM 1532 C CA . TYR A 1 205 ? -4.080 6.285 20.000 1.00 98.00 205 TYR A CA 1
ATOM 1533 C C . TYR A 1 205 ? -5.542 6.190 20.436 1.00 98.00 205 TYR A C 1
ATOM 1535 O O . TYR A 1 205 ? -6.442 6.649 19.728 1.00 98.00 205 TYR A O 1
ATOM 1543 N N . ARG A 1 206 ? -5.828 5.634 21.614 1.00 97.88 206 ARG A N 1
ATOM 1544 C CA . ARG A 1 206 ? -7.197 5.436 22.093 1.00 97.88 206 ARG A CA 1
ATOM 1545 C C . ARG A 1 206 ? -7.961 6.756 22.302 1.00 97.88 206 ARG A C 1
ATOM 1547 O O . ARG A 1 206 ? -9.093 6.849 21.817 1.00 97.88 206 ARG A O 1
ATOM 1554 N N . PRO A 1 207 ? -7.417 7.800 22.961 1.00 98.12 207 PRO A N 1
ATOM 1555 C CA . PRO A 1 207 ? -8.076 9.107 23.038 1.00 98.12 207 PRO A CA 1
ATOM 1556 C C . PRO A 1 207 ? -8.286 9.738 21.657 1.00 98.12 207 PRO A C 1
ATOM 1558 O O . PRO A 1 207 ? -9.326 10.352 21.416 1.00 98.12 207 PRO A O 1
ATOM 1561 N N . PHE A 1 208 ? -7.346 9.533 20.733 1.00 98.38 208 PHE A N 1
ATOM 1562 C CA . PHE A 1 208 ? -7.448 10.056 19.377 1.00 98.38 208 PHE A CA 1
ATOM 1563 C C . PHE A 1 208 ? -8.570 9.376 18.579 1.00 98.38 208 PHE A C 1
ATOM 1565 O O . PHE A 1 208 ? -9.459 10.058 18.074 1.00 98.38 208 PHE A O 1
ATOM 1572 N N . LEU A 1 209 ? -8.645 8.041 18.570 1.00 98.56 209 LEU A N 1
ATOM 1573 C CA . LEU A 1 209 ? -9.765 7.318 17.954 1.00 98.56 209 LEU A CA 1
ATOM 1574 C C . LEU A 1 209 ? -11.113 7.712 18.578 1.00 98.56 209 LEU A C 1
ATOM 1576 O O . LEU A 1 209 ? -12.113 7.810 17.865 1.00 98.56 209 LEU A O 1
ATOM 1580 N N . LYS A 1 210 ? -11.141 8.015 19.887 1.00 98.62 210 LYS A N 1
ATOM 1581 C CA . LYS A 1 210 ? -12.322 8.579 20.559 1.00 98.62 210 LYS A CA 1
ATOM 1582 C C . LYS A 1 210 ? -12.729 9.938 20.007 1.00 98.62 210 LYS A C 1
ATOM 1584 O O . LYS A 1 210 ? -13.913 10.145 19.747 1.00 98.62 210 LYS A O 1
ATOM 1589 N N . LYS A 1 211 ? -11.774 10.846 19.810 1.00 98.56 211 LYS A N 1
ATOM 1590 C CA . LYS A 1 211 ? -12.006 12.144 19.163 1.00 98.56 211 LYS A CA 1
ATOM 1591 C C . LYS A 1 211 ? -12.560 11.953 17.747 1.00 98.56 211 LYS A C 1
ATOM 1593 O O . LYS A 1 211 ? -13.558 12.584 17.406 1.00 98.56 211 LYS A O 1
ATOM 1598 N N . VAL A 1 212 ? -11.982 11.043 16.960 1.00 98.56 212 VAL A N 1
ATOM 1599 C CA . VAL A 1 212 ? -12.394 10.791 15.569 1.00 98.56 212 VAL A CA 1
ATOM 1600 C C . VAL A 1 212 ? -13.855 10.344 15.485 1.00 98.56 212 VAL A C 1
ATOM 1602 O O . VAL A 1 212 ? -14.647 11.005 14.812 1.00 98.56 212 VAL A O 1
ATOM 1605 N N . TYR A 1 213 ? -14.259 9.285 16.204 1.00 98.38 213 TYR A N 1
ATOM 1606 C CA . TYR A 1 213 ? -15.650 8.810 16.117 1.00 98.38 213 TYR A CA 1
ATOM 1607 C C . TYR A 1 213 ? -16.661 9.756 16.780 1.00 98.38 213 TYR A C 1
ATOM 1609 O O . TYR A 1 213 ? -17.857 9.637 16.538 1.00 98.38 213 TYR A O 1
ATOM 1617 N N . LYS A 1 214 ? -16.238 10.685 17.644 1.00 98.31 214 LYS A N 1
ATOM 1618 C CA . LYS A 1 214 ? -17.152 11.677 18.232 1.00 98.31 214 LYS A CA 1
ATOM 1619 C C . LYS A 1 214 ? -17.423 12.870 17.318 1.00 98.31 214 LYS A C 1
ATOM 1621 O O . LYS A 1 214 ? -18.489 13.459 17.445 1.00 98.31 214 LYS A O 1
ATOM 1626 N N . ASN A 1 215 ? -16.494 13.204 16.424 1.00 97.88 215 ASN A N 1
ATOM 1627 C CA . ASN A 1 215 ? -16.534 14.457 15.664 1.00 97.88 215 ASN A CA 1
ATOM 1628 C C . ASN A 1 215 ? -16.694 14.274 14.145 1.00 97.88 215 ASN A C 1
ATOM 1630 O O . ASN A 1 215 ? -17.024 15.235 13.452 1.00 97.88 215 ASN A O 1
ATOM 1634 N N . THR A 1 216 ? -16.456 13.077 13.599 1.00 97.75 216 THR A N 1
ATOM 1635 C CA . THR A 1 216 ? -16.662 12.834 12.163 1.00 97.75 216 THR A CA 1
ATOM 1636 C C . THR A 1 216 ? -18.148 12.857 11.790 1.00 97.75 216 THR A C 1
ATOM 1638 O O . THR A 1 216 ? -18.985 12.345 12.531 1.00 97.75 216 THR A O 1
ATOM 1641 N N . LYS A 1 217 ? -18.476 13.404 10.610 1.00 97.25 217 LYS A N 1
ATOM 1642 C CA . LYS A 1 217 ? -19.832 13.353 10.029 1.00 97.25 217 LYS A CA 1
ATOM 1643 C C . LYS A 1 217 ? -20.050 12.138 9.115 1.00 97.25 217 LYS A C 1
ATOM 1645 O O . LYS A 1 217 ? -21.095 12.039 8.485 1.00 97.25 217 LYS A O 1
ATOM 1650 N N . SER A 1 218 ? -19.052 11.261 8.974 1.00 98.12 218 SER A N 1
ATOM 1651 C CA . SER A 1 218 ? -19.152 10.051 8.154 1.00 98.12 218 SER A CA 1
ATOM 1652 C C . SER A 1 218 ? -19.407 8.829 9.027 1.00 98.12 218 SER A C 1
ATOM 1654 O O . SER A 1 218 ? -18.554 8.472 9.842 1.00 98.12 218 SER A O 1
ATOM 1656 N N . ASP A 1 219 ? -20.525 8.143 8.791 1.00 98.06 219 ASP A N 1
ATOM 1657 C CA . ASP A 1 219 ? -20.883 6.913 9.510 1.00 98.06 219 ASP A CA 1
ATOM 1658 C C . ASP A 1 219 ? -19.801 5.838 9.369 1.00 98.06 219 ASP A C 1
ATOM 1660 O O . ASP A 1 219 ? -19.393 5.214 10.344 1.00 98.06 219 ASP A O 1
ATOM 1664 N N . LYS A 1 220 ? -19.219 5.698 8.172 1.00 98.06 220 LYS A N 1
ATOM 1665 C CA . LYS A 1 220 ? -18.142 4.729 7.948 1.00 98.06 220 LYS A CA 1
ATOM 1666 C C . LYS A 1 220 ? -16.890 5.057 8.764 1.00 98.06 220 LYS A C 1
ATOM 1668 O O . LYS A 1 220 ? -16.327 4.170 9.398 1.00 98.06 220 LYS A O 1
ATOM 1673 N N . ILE A 1 221 ? -16.436 6.313 8.775 1.00 98.56 221 ILE A N 1
ATOM 1674 C CA . ILE A 1 221 ? -15.266 6.694 9.588 1.00 98.56 221 ILE A CA 1
ATOM 1675 C C . ILE A 1 221 ? -15.580 6.479 11.074 1.00 98.56 221 ILE A C 1
ATOM 1677 O O . ILE A 1 221 ? -14.731 5.966 11.807 1.00 98.56 221 ILE A O 1
ATOM 1681 N N . ASN A 1 222 ? -16.804 6.810 11.502 1.00 98.62 222 ASN A N 1
ATOM 1682 C CA . ASN A 1 222 ? -17.287 6.601 12.865 1.00 98.62 222 ASN A CA 1
ATOM 1683 C C . ASN A 1 222 ? -17.163 5.134 13.283 1.00 98.62 222 ASN A C 1
ATOM 1685 O O . ASN A 1 222 ? -16.497 4.833 14.275 1.00 98.62 222 ASN A O 1
ATOM 1689 N N . ASP A 1 223 ? -17.737 4.229 12.492 1.00 98.56 223 ASP A N 1
ATOM 1690 C CA . ASP A 1 223 ? -17.776 2.799 12.782 1.00 98.56 223 ASP A CA 1
ATOM 1691 C C . ASP A 1 223 ? -16.374 2.209 12.904 1.00 98.56 223 ASP A C 1
ATOM 1693 O O . ASP A 1 223 ? -16.066 1.504 13.871 1.00 98.56 223 ASP A O 1
ATOM 1697 N N . TYR A 1 224 ? -15.486 2.543 11.966 1.00 98.56 224 TYR A N 1
ATOM 1698 C CA . TYR A 1 224 ? -14.112 2.049 11.979 1.00 98.56 224 TYR A CA 1
ATOM 1699 C C . TYR A 1 224 ? -13.306 2.632 13.143 1.00 98.56 224 TYR A C 1
ATOM 1701 O O . TYR A 1 224 ? -12.585 1.892 13.817 1.00 98.56 224 TYR A O 1
ATOM 1709 N N . ALA A 1 225 ? -13.447 3.922 13.445 1.00 98.69 225 ALA A N 1
ATOM 1710 C CA . ALA A 1 225 ? -12.772 4.525 14.590 1.00 98.69 225 ALA A CA 1
ATOM 1711 C C . ALA A 1 225 ? -13.279 3.942 15.921 1.00 98.69 225 ALA A C 1
ATOM 1713 O O . ALA A 1 225 ? -12.485 3.595 16.796 1.00 98.69 225 ALA A O 1
ATOM 1714 N N . LYS A 1 226 ? -14.594 3.748 16.066 1.00 98.62 226 LYS A N 1
ATOM 1715 C CA . LYS A 1 226 ? -15.217 3.164 17.262 1.00 98.62 226 LYS A CA 1
ATOM 1716 C C . LYS A 1 226 ? -14.856 1.693 17.443 1.00 98.62 226 LYS A C 1
ATOM 1718 O O . LYS A 1 226 ? -14.624 1.264 18.573 1.00 98.62 226 LYS A O 1
ATOM 1723 N N . LYS A 1 227 ? -14.794 0.919 16.355 1.00 98.19 227 LYS A N 1
ATOM 1724 C CA . LYS A 1 227 ? -14.318 -0.470 16.366 1.00 98.19 227 LYS A CA 1
ATOM 1725 C C . LYS A 1 227 ? -12.891 -0.538 16.903 1.00 98.19 227 LYS A C 1
ATOM 1727 O O . LYS A 1 227 ? -12.654 -1.239 17.882 1.00 98.19 227 LYS A O 1
ATOM 1732 N N . ASN A 1 228 ? -11.969 0.223 16.316 1.00 98.12 228 ASN A N 1
ATOM 1733 C CA . ASN A 1 228 ? -10.555 0.184 16.694 1.00 98.12 228 ASN A CA 1
ATOM 1734 C C . ASN A 1 228 ? -10.299 0.785 18.089 1.00 98.12 228 ASN A C 1
ATOM 1736 O O . ASN A 1 228 ? -9.484 0.259 18.839 1.00 98.12 228 ASN A O 1
ATOM 1740 N N . TYR A 1 229 ? -11.081 1.782 18.516 1.00 98.06 229 TYR A N 1
ATOM 1741 C CA . TYR A 1 229 ? -11.063 2.290 19.895 1.00 98.06 229 TYR A CA 1
ATOM 1742 C C . TYR A 1 229 ? -11.320 1.196 20.943 1.00 98.06 229 TYR A C 1
ATOM 1744 O O . TYR A 1 229 ? -10.732 1.227 22.020 1.00 98.06 229 TYR A O 1
ATOM 1752 N N . LYS A 1 230 ? -12.212 0.241 20.648 1.00 97.00 230 LYS A N 1
ATOM 1753 C CA . LYS A 1 230 ? -12.526 -0.873 21.557 1.00 97.00 230 LYS A CA 1
ATOM 1754 C C . LYS A 1 230 ? -11.429 -1.939 21.596 1.00 97.00 230 LYS A C 1
ATOM 1756 O O . LYS A 1 230 ? -11.366 -2.678 22.575 1.00 97.00 230 LYS A O 1
ATOM 1761 N N . LEU A 1 231 ? -10.618 -2.043 20.540 1.00 93.81 231 LEU A N 1
ATOM 1762 C CA . LEU A 1 231 ? -9.498 -2.985 20.476 1.00 93.81 231 LEU A CA 1
ATOM 1763 C C . LEU A 1 231 ? -8.347 -2.536 21.380 1.00 93.81 231 LEU A C 1
ATOM 1765 O O . LEU A 1 231 ? -7.735 -3.366 22.044 1.00 93.81 231 LEU A O 1
ATOM 1769 N N . LEU A 1 232 ? -8.110 -1.226 21.457 1.00 92.38 232 LEU A N 1
ATOM 1770 C CA . LEU A 1 232 ? -7.114 -0.638 22.346 1.00 92.38 232 LEU A CA 1
ATOM 1771 C C . LEU A 1 232 ? -7.669 -0.606 23.784 1.00 92.38 232 LEU A C 1
ATOM 1773 O O . LEU A 1 232 ? -8.552 0.199 24.102 1.00 92.38 232 LEU A O 1
ATOM 1777 N N . LYS A 1 233 ? -7.190 -1.515 24.642 1.00 84.25 233 LYS A N 1
ATOM 1778 C CA . LYS A 1 233 ? -7.618 -1.652 26.047 1.00 84.25 233 LYS A CA 1
ATOM 1779 C C . LYS A 1 233 ? -6.654 -0.990 27.009 1.00 84.25 233 LYS A C 1
ATOM 1781 O O . LYS A 1 233 ? -5.484 -1.420 27.027 1.00 84.25 233 LYS A O 1
#

Mean predicted aligned error: 16.81 Å

pLDDT: mean 82.46, std 20.01, range [31.11, 98.75]

Nearest PDB structures (foldseek):
  1fx0-assembly1_B  TM=3.539E-01  e=7.412E-04  Spinacia oleracea
  5d08-assembly2_B  TM=7.959E-01  e=6.988E-01  Bacillus subtilis subsp. subtilis str. 168
  5d0b-assembly2_B  TM=7.380E-01  e=5.593E-01  Bacillus subtilis subsp. subtilis str. 168
  5t8y-assembly2_B  TM=7.776E-01  e=2.250E+00  Bacillus subtilis subsp. subtilis str. 168
  7ozs-assembly1_F  TM=4.687E-01  e=9.052E+00  Thermochaetoides thermophila DSM 1495

Sequence (233 aa):
MKSLKCLIIFFLFFTISTAVTAAQLSGTVTNVSNLDVTIKVDGGLVPVKGDTLEIFFTLPDGESLSIGTWVITQVTGNIAQASVKENTGNPVTGQRAVISSENPSAMSVPGKKEDVASASFSTGSVYDQSGGIEQIISQLRSSNPIQKRDGAKIAYRIFYGDASIAAIAAEELEKGYMINHRDRHHVDAMAWLCNILGASNNKEYRPFLKKVYKNTKSDKINDYAKKNYKLLK